Protein AF-A0A7L4CQP4-F1 (afdb_monomer_lite)

Radius of gyration: 32.89 Å; chains: 1; bounding box: 64×30×86 Å

Secondary structure (DSSP, 8-state):
-THHHHHHHHHHT-SSHHHHHHHHHHHHHHHHHS-HHHHHHHTSHHHHHHHHHHH-TTTTTTTS-HHHHHHHHHHHHHHHHH-TT-HHHHHHHHHHHHTTSS-S-----GGGSPPP-PPPPTT-TTSSSHHHHHHHHHHHH---HHHHHHHHHHHHHHHHHHHHHHHHHHHHHHHHHHHHHHHHHHHHHHHHHHTT---HHHHHHHHHHHHHHHHHHHHHHHHHHH--S-HHHHHHHHHHHHHHHHHHHHHHHHHH-

InterPro domains:
  IPR002014 VHS domain [PF00790] (1-100)
  IPR002014 VHS domain [PS50179] (1-104)
  IPR002014 VHS domain [SM00288] (1-100)
  IPR004152 GAT domain [PF03127] (181-256)
  IPR004152 GAT domain [PS50909] (129-256)
  IPR008942 ENTH/VHS [G3DSA:1.25.40.90] (1-120)
  IPR008942 ENTH/VHS [SSF48464] (2-114)
  IPR027422 ADP-ribosylation factor-binding protein GGA1-3 [PTHR45905] (1-256)
  IPR038425 GAT domain superfamily [G3DSA:1.20.58.160] (165-257)
  IPR041198 N-terminal extension of GAT domain [PF18308] (129-165)

Organism: NCBI:txid382315

pLDDT: mean 89.53, std 10.66, range [49.94, 97.69]

Foldseek 3Di:
DLVLLVVLLVQLLDLDQVSVVVSLVVLVVCPQAVPDVSVVNCLDPVSLVSLVQCLDPVHSVVSHDPVSNVSSLLVLLVCCVVCVVSVSSVVSNVVCCVVVSDVDRDPDPPVVPRDRRDPDPCDDLLNPDVVSVVLLVVLVPDPDPVSVVVNVVSVVVSVVVVVVVVVLVVLLVVLLVLLVVLLVLLVVLLVCVVVVNHDPVSVVVNVVSLVVLVVSLVVLVVSLVVPPPDVVSNVSSVVSNVSSVVSNVSVCVSVVD

Sequence (257 aa):
PSLAPRLLAHKIQSPQEVEALHALTVLETCVNNCGEKFHNEIAKFRFLNELIKVLSPKYYGTWSSERVKSRVTEVIFSWTVWFPQEVKIRDAYQMLKKQGIVKEDPKVPEDKILPPPSRRPQNSIFDTDEEKSKLLARLLKSHHAEDLQAANRLIKSMIKEEQEKSARVSRRVSTISEVSESVKRMDELLENYKRQELSKSDQETLQTLLQRCEKLRPLLFRLASETVDDDEALAEILQANDKVTQALGQYRQVVAS

Structure (mmCIF, N/CA/C/O backbone):
data_AF-A0A7L4CQP4-F1
#
_entry.id   AF-A0A7L4CQP4-F1
#
loop_
_atom_site.group_PDB
_atom_site.id
_atom_site.type_symbol
_atom_site.label_atom_id
_atom_site.label_alt_id
_atom_site.label_comp_id
_atom_site.label_asym_id
_atom_site.label_entity_id
_atom_site.label_seq_id
_atom_site.pdbx_PDB_ins_code
_atom_site.Cartn_x
_atom_site.Cartn_y
_atom_site.Cartn_z
_atom_site.occupancy
_atom_site.B_iso_or_equiv
_atom_site.auth_seq_id
_atom_site.auth_comp_id
_atom_site.auth_asym_id
_atom_site.auth_atom_id
_atom_site.pdbx_PDB_model_num
ATOM 1 N N . PRO A 1 1 ? 3.439 5.564 -21.425 1.00 58.12 1 PRO A N 1
ATOM 2 C CA . PRO A 1 1 ? 4.842 5.546 -20.933 1.00 58.12 1 PRO A CA 1
ATOM 3 C C . PRO A 1 1 ? 5.873 6.284 -21.808 1.00 58.12 1 PRO A C 1
ATOM 5 O O . PRO A 1 1 ? 6.970 6.496 -21.318 1.00 58.12 1 PRO A O 1
ATOM 8 N N . SER A 1 2 ? 5.567 6.705 -23.045 1.00 66.75 2 SER A N 1
ATOM 9 C CA . SER A 1 2 ? 6.557 7.257 -23.998 1.00 66.75 2 SER A CA 1
ATOM 10 C C . SER A 1 2 ? 7.362 8.478 -23.517 1.00 66.75 2 SER A C 1
ATOM 12 O O . SER A 1 2 ? 8.467 8.714 -24.001 1.00 66.75 2 SER A O 1
ATOM 14 N N . LEU A 1 3 ? 6.845 9.255 -22.558 1.00 85.56 3 LEU A N 1
ATOM 15 C CA . LEU A 1 3 ? 7.531 10.438 -22.033 1.00 85.56 3 LEU A CA 1
ATOM 16 C C . LEU A 1 3 ? 8.651 10.096 -21.035 1.00 85.56 3 LEU A C 1
ATOM 18 O O . LEU A 1 3 ? 9.692 10.749 -21.054 1.00 85.56 3 LEU A O 1
ATOM 22 N N . ALA A 1 4 ? 8.458 9.082 -20.186 1.00 89.50 4 ALA A N 1
ATOM 23 C CA . ALA A 1 4 ? 9.385 8.777 -19.094 1.00 89.50 4 ALA A CA 1
ATOM 24 C C . ALA A 1 4 ? 10.786 8.353 -19.589 1.00 89.50 4 ALA A C 1
ATOM 26 O O . ALA A 1 4 ? 11.755 8.971 -19.151 1.00 89.50 4 ALA A O 1
ATOM 27 N N . PRO A 1 5 ? 10.937 7.428 -20.562 1.00 91.56 5 PRO A N 1
ATOM 28 C CA . PRO A 1 5 ? 12.240 7.101 -21.143 1.00 91.56 5 PRO A CA 1
ATOM 29 C C . PRO A 1 5 ? 12.926 8.321 -21.761 1.00 91.56 5 PRO A C 1
ATOM 31 O O . PRO A 1 5 ? 14.130 8.488 -21.627 1.00 91.56 5 PRO A O 1
ATOM 34 N N . ARG A 1 6 ? 12.169 9.231 -22.389 1.00 92.69 6 ARG A N 1
ATOM 35 C CA . ARG A 1 6 ? 12.739 10.455 -22.969 1.00 92.69 6 ARG A CA 1
ATOM 36 C C . ARG A 1 6 ? 13.318 11.385 -21.899 1.00 92.69 6 ARG A C 1
ATOM 38 O O . ARG A 1 6 ? 14.404 11.923 -22.090 1.00 92.69 6 ARG A O 1
ATOM 45 N N . LEU A 1 7 ? 12.598 11.583 -20.794 1.00 94.81 7 LEU A N 1
ATOM 46 C CA . LEU A 1 7 ? 13.068 12.412 -19.681 1.00 94.81 7 LEU A CA 1
ATOM 47 C C . LEU A 1 7 ? 14.271 11.773 -18.978 1.00 94.81 7 LEU A C 1
ATOM 49 O O . LEU A 1 7 ? 15.237 12.470 -18.677 1.00 94.81 7 LEU A O 1
ATOM 53 N N . LEU A 1 8 ? 14.238 10.453 -18.778 1.00 96.38 8 LEU A N 1
ATOM 54 C CA . LEU A 1 8 ? 15.359 9.705 -18.211 1.00 96.38 8 LEU A CA 1
ATOM 55 C C . LEU A 1 8 ? 16.600 9.809 -19.094 1.00 96.38 8 LEU A C 1
ATOM 57 O O . LEU A 1 8 ? 17.659 10.158 -18.590 1.00 96.38 8 LEU A O 1
ATOM 61 N N . ALA A 1 9 ? 16.470 9.601 -20.405 1.00 95.94 9 ALA A N 1
ATOM 62 C CA . ALA A 1 9 ? 17.575 9.733 -21.351 1.00 95.94 9 ALA A CA 1
ATOM 63 C C . ALA A 1 9 ? 18.258 11.108 -21.262 1.00 95.94 9 ALA A C 1
ATOM 65 O O . ALA A 1 9 ? 19.478 11.181 -21.150 1.00 95.94 9 ALA A O 1
ATOM 66 N N . HIS A 1 10 ? 17.471 12.188 -21.220 1.00 96.25 10 HIS A N 1
ATOM 67 C CA . HIS A 1 10 ? 18.002 13.542 -21.056 1.00 96.25 10 HIS A CA 1
ATOM 68 C C . HIS A 1 10 ? 18.777 13.712 -19.739 1.00 96.25 10 HIS A C 1
ATOM 70 O O . HIS A 1 10 ? 19.805 14.379 -19.704 1.00 96.25 10 HIS A O 1
ATOM 76 N N . LYS A 1 11 ? 18.296 13.120 -18.639 1.00 97.44 11 LYS A N 1
ATOM 77 C CA . LYS A 1 11 ? 18.966 13.202 -17.332 1.00 97.44 11 LYS A CA 1
ATOM 78 C C . LYS A 1 11 ? 20.218 12.328 -17.243 1.00 97.44 11 LYS A C 1
ATOM 80 O O . LYS A 1 11 ? 21.195 12.748 -16.638 1.00 97.44 11 LYS A O 1
ATOM 85 N N . ILE A 1 12 ? 20.232 11.173 -17.906 1.00 97.62 12 ILE A N 1
ATOM 86 C CA . ILE A 1 12 ? 21.419 10.309 -18.025 1.00 97.62 12 ILE A CA 1
ATOM 87 C C . ILE A 1 12 ? 22.534 11.011 -18.818 1.00 97.62 12 ILE A C 1
ATOM 89 O O . ILE A 1 12 ? 23.711 10.796 -18.551 1.00 97.62 12 ILE A O 1
ATOM 93 N N . GLN A 1 13 ? 22.175 11.886 -19.760 1.00 96.75 13 GLN A N 1
ATOM 94 C CA . GLN A 1 13 ? 23.113 12.708 -20.533 1.00 96.75 13 GLN A CA 1
ATOM 95 C C . GLN A 1 13 ? 23.629 13.942 -19.780 1.00 96.75 13 GLN A C 1
ATOM 97 O O . GLN A 1 13 ? 24.358 14.744 -20.363 1.00 96.75 13 GLN A O 1
ATOM 102 N N . SER A 1 14 ? 23.248 14.128 -18.512 1.00 95.94 14 SER A N 1
ATOM 103 C CA . SER A 1 14 ? 23.678 15.291 -17.741 1.00 95.94 14 SER A CA 1
ATOM 104 C C . SER A 1 14 ? 25.207 15.354 -17.629 1.00 95.94 14 SER A C 1
ATOM 106 O O . SER A 1 14 ? 25.842 14.333 -17.349 1.00 95.94 14 SER A O 1
ATOM 108 N N . PRO A 1 15 ? 25.818 16.545 -17.780 1.00 92.75 15 PRO A N 1
ATOM 109 C CA . PRO A 1 15 ? 27.233 16.732 -17.476 1.00 92.75 15 PRO A CA 1
ATOM 110 C C . PRO A 1 15 ? 27.525 16.599 -15.971 1.00 92.75 15 PRO A C 1
ATOM 112 O O . PRO A 1 15 ? 28.680 16.445 -15.581 1.00 92.75 15 PRO A O 1
ATOM 115 N N . GLN A 1 16 ? 26.502 16.662 -15.111 1.00 96.19 16 GLN A N 1
ATOM 116 C CA . GLN A 1 16 ? 26.654 16.442 -13.677 1.00 96.19 16 GLN A CA 1
ATOM 117 C C . GLN A 1 16 ? 26.634 14.939 -13.381 1.00 96.19 16 GLN A C 1
ATOM 119 O O . GLN A 1 16 ? 25.589 14.296 -13.478 1.00 96.19 16 GLN A O 1
ATOM 124 N N . GLU A 1 17 ? 27.780 14.388 -12.968 1.00 96.38 17 GLU A N 1
ATOM 125 C CA . GLU A 1 17 ? 27.939 12.952 -12.687 1.00 96.38 17 GLU A CA 1
ATOM 126 C C . GLU A 1 17 ? 26.842 12.409 -11.755 1.00 96.38 17 GLU A C 1
ATOM 128 O O . GLU A 1 17 ? 26.229 11.384 -12.050 1.00 96.38 17 GLU A O 1
ATOM 133 N N . VAL A 1 18 ? 26.560 13.107 -10.650 1.00 96.50 18 VAL A N 1
ATOM 134 C CA . VAL A 1 18 ? 25.574 12.663 -9.650 1.00 96.50 18 VAL A CA 1
ATOM 135 C C . VAL A 1 18 ? 24.165 12.583 -10.244 1.00 96.50 18 VAL A C 1
ATOM 137 O O . VAL A 1 18 ? 23.441 11.622 -9.988 1.00 96.50 18 VAL A O 1
ATOM 140 N N . GLU A 1 19 ? 23.780 13.554 -11.074 1.00 97.38 19 GLU A N 1
ATOM 141 C CA . GLU A 1 19 ? 22.469 13.564 -11.727 1.00 97.38 19 GLU A CA 1
ATOM 142 C C . GLU A 1 19 ? 22.334 12.402 -12.718 1.00 97.38 19 GLU A C 1
ATOM 144 O O . GLU A 1 19 ? 21.324 11.694 -12.699 1.00 97.38 19 GLU A O 1
ATOM 149 N N . ALA A 1 20 ? 23.366 12.159 -13.530 1.00 97.38 20 ALA A N 1
ATOM 150 C CA . ALA A 1 20 ? 23.388 11.051 -14.477 1.00 97.38 20 ALA A CA 1
ATOM 151 C C . ALA A 1 20 ? 23.311 9.688 -13.769 1.00 97.38 20 ALA A C 1
ATOM 153 O O . ALA A 1 20 ? 22.537 8.818 -14.175 1.00 97.38 20 ALA A O 1
ATOM 154 N N . LEU A 1 21 ? 24.057 9.510 -12.672 1.00 95.94 21 LEU A N 1
ATOM 155 C CA . LEU A 1 21 ? 24.027 8.282 -11.874 1.00 95.94 21 LEU A CA 1
ATOM 156 C C . LEU A 1 21 ? 22.662 8.058 -11.214 1.00 95.94 21 LEU A C 1
ATOM 158 O O . LEU A 1 21 ? 22.137 6.949 -11.276 1.00 95.94 21 LEU A O 1
ATOM 162 N N . HIS A 1 22 ? 22.046 9.094 -10.639 1.00 95.88 22 HIS A N 1
ATOM 163 C CA . HIS A 1 22 ? 20.695 8.979 -10.087 1.00 95.88 22 HIS A CA 1
ATOM 164 C C . HIS A 1 22 ? 19.661 8.649 -11.166 1.00 95.88 22 HIS A C 1
ATOM 166 O O . HIS A 1 22 ? 18.789 7.809 -10.944 1.00 95.88 22 HIS A O 1
ATOM 172 N N . ALA A 1 23 ? 19.770 9.251 -12.351 1.00 97.38 23 ALA A N 1
ATOM 173 C CA . ALA A 1 23 ? 18.887 8.938 -13.468 1.00 97.38 23 ALA A CA 1
ATOM 174 C C . ALA A 1 23 ? 19.022 7.473 -13.920 1.00 97.38 23 ALA A C 1
ATOM 176 O O . ALA A 1 23 ? 18.013 6.843 -14.238 1.00 97.38 23 ALA A O 1
ATOM 177 N N . LEU A 1 24 ? 20.235 6.908 -13.887 1.00 95.44 24 LEU A N 1
ATOM 178 C CA . LEU A 1 24 ? 20.471 5.482 -14.140 1.00 95.44 24 LEU A CA 1
ATOM 179 C C . LEU A 1 24 ? 19.840 4.593 -13.058 1.00 95.44 24 LEU A C 1
ATOM 181 O O . LEU A 1 24 ? 19.183 3.614 -13.403 1.00 95.44 24 LEU A O 1
ATOM 185 N N . THR A 1 25 ? 19.936 4.962 -11.778 1.00 92.81 25 THR A N 1
ATOM 186 C CA . THR A 1 25 ? 19.249 4.244 -10.687 1.00 92.81 25 THR A CA 1
ATOM 187 C C . THR A 1 25 ? 17.728 4.252 -10.869 1.00 92.81 25 THR A C 1
ATOM 189 O O . THR A 1 25 ? 17.060 3.231 -10.681 1.00 92.81 25 THR A O 1
ATOM 192 N N . VAL A 1 26 ? 17.152 5.393 -11.265 1.00 93.94 26 VAL A N 1
ATOM 193 C CA . VAL A 1 26 ? 15.712 5.490 -11.548 1.00 93.94 26 VAL A CA 1
ATOM 194 C C . VAL A 1 26 ? 15.347 4.643 -12.765 1.00 93.94 26 VAL A C 1
ATOM 196 O O . VAL A 1 26 ? 14.344 3.936 -12.721 1.00 93.94 26 VAL A O 1
ATOM 199 N N . LEU A 1 27 ? 16.162 4.661 -13.826 1.00 94.94 27 LEU A N 1
ATOM 200 C CA . LEU A 1 27 ? 15.965 3.812 -15.000 1.00 94.94 27 LEU A CA 1
ATOM 201 C C . LEU A 1 27 ? 15.911 2.331 -14.610 1.00 94.94 27 LEU A C 1
ATOM 203 O O . LEU A 1 27 ? 14.958 1.655 -14.986 1.00 94.94 27 LEU A O 1
ATOM 207 N N . GLU A 1 28 ? 16.876 1.840 -13.831 1.00 90.06 28 GLU A N 1
ATOM 208 C CA . GLU A 1 28 ? 16.874 0.459 -13.333 1.00 90.06 28 GLU A CA 1
ATOM 209 C C . GLU A 1 28 ? 15.626 0.166 -12.502 1.00 90.06 28 GLU A C 1
ATOM 211 O O . GLU A 1 28 ? 14.929 -0.815 -12.744 1.00 90.06 28 GLU A O 1
ATOM 216 N N . THR A 1 29 ? 15.267 1.068 -11.588 1.00 88.44 29 THR A N 1
ATOM 217 C CA . THR A 1 29 ? 14.048 0.927 -10.784 1.00 88.44 29 THR A CA 1
ATOM 218 C C . THR A 1 29 ? 12.799 0.829 -11.669 1.00 88.44 29 THR A C 1
ATOM 220 O O . THR A 1 29 ? 11.919 0.009 -11.404 1.00 88.44 29 THR A O 1
ATOM 223 N N . CYS A 1 30 ? 12.715 1.611 -12.748 1.00 89.94 30 CYS A N 1
ATOM 224 C CA . CYS A 1 30 ? 11.620 1.536 -13.712 1.00 89.94 30 CYS A CA 1
ATOM 225 C C . CYS A 1 30 ? 11.632 0.229 -14.515 1.00 89.94 30 CYS A C 1
ATOM 227 O O . CYS A 1 30 ? 10.568 -0.353 -14.722 1.00 89.94 30 CYS A O 1
ATOM 229 N N . VAL A 1 31 ? 12.800 -0.272 -14.930 1.00 88.44 31 VAL A N 1
ATOM 230 C CA . VAL A 1 31 ? 12.904 -1.593 -15.578 1.00 88.44 31 VAL A CA 1
ATOM 231 C C . VAL A 1 31 ? 12.353 -2.686 -14.662 1.00 88.44 31 VAL A C 1
ATOM 233 O O . VAL A 1 31 ? 11.640 -3.569 -15.132 1.00 88.44 31 VAL A O 1
ATOM 236 N N . ASN A 1 32 ? 12.577 -2.580 -13.356 1.00 83.31 32 ASN A N 1
ATOM 237 C CA . ASN A 1 32 ? 12.174 -3.614 -12.399 1.00 83.31 32 ASN A CA 1
ATOM 238 C C . ASN A 1 32 ? 10.679 -3.575 -12.086 1.00 83.31 32 ASN A C 1
ATOM 240 O O . ASN A 1 32 ? 10.065 -4.612 -11.854 1.00 83.31 32 ASN A O 1
ATOM 244 N N . ASN A 1 33 ? 10.087 -2.379 -12.073 1.00 81.12 33 ASN A N 1
ATOM 245 C CA . ASN A 1 33 ? 8.755 -2.168 -11.506 1.00 81.12 33 ASN A CA 1
ATOM 246 C C . ASN A 1 33 ? 7.682 -1.772 -12.533 1.00 81.12 33 ASN A C 1
ATOM 248 O O . ASN A 1 33 ? 6.496 -1.829 -12.217 1.00 81.12 33 ASN A O 1
ATOM 252 N N . CYS A 1 34 ? 8.047 -1.361 -13.754 1.00 83.25 34 CYS A N 1
ATOM 253 C CA . CYS A 1 34 ? 7.082 -0.855 -14.743 1.00 83.25 34 CYS A CA 1
ATOM 254 C C . CYS A 1 34 ? 6.661 -1.883 -15.811 1.00 83.25 34 CYS A C 1
ATOM 256 O O . CYS A 1 34 ? 5.756 -1.598 -16.602 1.00 83.25 34 CYS A O 1
ATOM 258 N N . GLY A 1 35 ? 7.284 -3.065 -15.823 1.00 84.00 35 GLY A N 1
ATOM 259 C CA . GLY A 1 35 ? 6.914 -4.197 -16.677 1.00 84.00 35 GLY A CA 1
ATOM 260 C C . GLY A 1 35 ? 7.076 -3.963 -18.186 1.00 84.00 35 GLY A C 1
ATOM 261 O O . GLY A 1 35 ? 7.708 -3.006 -18.638 1.00 84.00 35 GLY A O 1
ATOM 262 N N . GLU A 1 36 ? 6.450 -4.841 -18.973 1.00 84.75 36 GLU A N 1
ATOM 263 C CA . GLU A 1 36 ? 6.663 -4.980 -20.423 1.00 84.75 36 GLU A CA 1
ATOM 264 C C . GLU A 1 36 ? 6.429 -3.681 -21.213 1.00 84.75 36 GLU A C 1
ATOM 266 O O . GLU A 1 36 ? 7.179 -3.346 -22.126 1.00 84.75 36 GLU A O 1
ATOM 271 N N . LYS A 1 37 ? 5.432 -2.873 -20.822 1.00 85.88 37 LYS A N 1
ATOM 272 C CA . LYS A 1 37 ? 5.159 -1.580 -21.477 1.00 85.88 37 LYS A CA 1
ATOM 273 C C . LYS A 1 37 ? 6.350 -0.620 -21.397 1.00 85.88 37 LYS A C 1
ATOM 275 O O . LYS A 1 37 ? 6.503 0.212 -22.286 1.00 85.88 37 LYS A O 1
ATOM 280 N N . PHE A 1 38 ? 7.148 -0.684 -20.332 1.00 91.25 38 PHE A N 1
ATOM 281 C CA . PHE A 1 38 ? 8.365 0.115 -20.198 1.00 91.25 38 PHE A CA 1
ATOM 282 C C . PHE A 1 38 ? 9.544 -0.546 -20.918 1.00 91.25 38 PHE A C 1
ATOM 284 O O . PHE A 1 38 ? 10.275 0.147 -21.626 1.00 91.25 38 PHE A O 1
ATOM 291 N N . HIS A 1 39 ? 9.671 -1.875 -20.820 1.00 91.06 39 HIS A N 1
ATOM 292 C CA . HIS A 1 39 ? 10.677 -2.665 -21.547 1.00 91.06 39 HIS A CA 1
ATOM 293 C C . HIS A 1 39 ? 10.617 -2.402 -23.059 1.00 91.06 39 HIS A C 1
ATOM 295 O O . HIS A 1 39 ? 11.624 -2.052 -23.672 1.00 91.06 39 HIS A O 1
ATOM 301 N N . ASN A 1 40 ? 9.411 -2.410 -23.632 1.00 90.81 40 ASN A N 1
ATOM 302 C CA . ASN A 1 40 ? 9.172 -2.129 -25.049 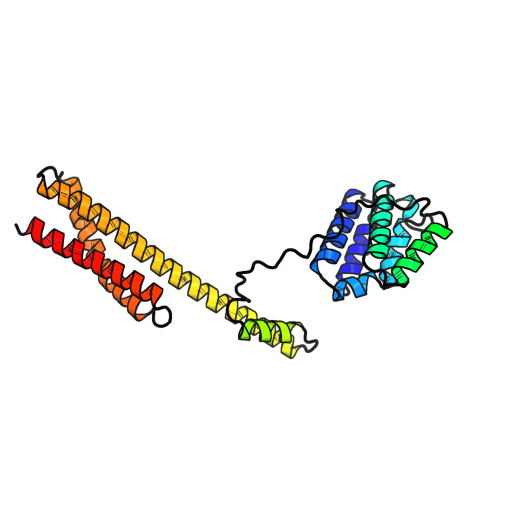1.00 90.81 40 ASN A CA 1
ATOM 303 C C . ASN A 1 40 ? 9.599 -0.718 -25.476 1.00 90.81 40 ASN A C 1
ATOM 305 O O . ASN A 1 40 ? 9.913 -0.498 -26.645 1.00 90.81 40 ASN A O 1
ATOM 309 N N . GLU A 1 41 ? 9.597 0.266 -24.572 1.00 94.00 41 GLU A N 1
ATOM 310 C CA . GLU A 1 41 ? 10.068 1.616 -24.896 1.00 94.00 41 GLU A CA 1
ATOM 311 C C . GLU A 1 41 ? 11.596 1.722 -24.850 1.00 94.00 41 GLU A C 1
ATOM 313 O O . GLU A 1 41 ? 12.179 2.349 -25.738 1.00 94.00 41 GLU A O 1
ATOM 318 N N . ILE A 1 42 ? 12.250 1.099 -23.863 1.00 94.44 42 ILE A N 1
ATOM 319 C CA . ILE A 1 42 ? 13.716 1.142 -23.734 1.00 94.44 42 ILE A CA 1
ATOM 320 C C . ILE A 1 42 ? 14.430 0.280 -24.787 1.00 94.44 42 ILE A C 1
ATOM 322 O O . ILE A 1 42 ? 15.542 0.614 -25.188 1.00 94.44 42 ILE A O 1
ATOM 326 N N . ALA A 1 43 ? 13.774 -0.764 -25.306 1.00 94.25 43 ALA A N 1
ATOM 327 C CA . ALA A 1 43 ? 14.302 -1.619 -26.372 1.00 94.25 43 ALA A CA 1
ATOM 328 C C . ALA A 1 43 ? 14.289 -0.953 -27.767 1.00 94.25 43 ALA A C 1
ATOM 330 O O . ALA A 1 43 ? 14.864 -1.466 -28.733 1.00 94.25 43 ALA A O 1
ATOM 331 N N . LYS A 1 44 ? 13.642 0.212 -27.924 1.00 95.19 44 LYS A N 1
ATOM 332 C CA . LYS A 1 44 ? 13.640 0.955 -29.194 1.00 95.19 44 LYS A CA 1
ATOM 333 C C . LYS A 1 44 ? 14.998 1.612 -29.429 1.00 95.19 44 LYS A C 1
ATOM 335 O O . LYS A 1 44 ? 15.531 2.280 -28.547 1.00 95.19 44 LYS A O 1
ATOM 340 N N . PHE A 1 45 ? 15.475 1.584 -30.679 1.00 95.06 45 PHE A N 1
ATOM 341 C CA . PHE A 1 45 ? 16.696 2.297 -31.091 1.00 95.06 45 PHE A CA 1
ATOM 342 C C . PHE A 1 45 ? 16.695 3.771 -30.698 1.00 95.06 45 PHE A C 1
ATOM 344 O O . PHE A 1 45 ? 17.739 4.308 -30.353 1.00 95.06 45 PHE A O 1
ATOM 351 N N . ARG A 1 46 ? 15.524 4.421 -30.697 1.00 95.12 46 ARG A N 1
ATOM 352 C CA . ARG A 1 46 ? 15.400 5.808 -30.244 1.00 95.12 46 ARG A CA 1
ATOM 353 C C . ARG A 1 46 ? 15.953 6.004 -28.833 1.00 95.12 46 ARG A C 1
ATOM 355 O O . ARG A 1 46 ? 16.641 6.986 -28.623 1.00 95.12 46 ARG A O 1
ATOM 362 N N . PHE A 1 47 ? 15.649 5.110 -27.894 1.00 96.62 47 PHE A N 1
ATOM 363 C CA . PHE A 1 47 ? 16.146 5.207 -26.523 1.00 96.62 47 PHE A CA 1
ATOM 364 C C . PHE A 1 47 ? 17.585 4.686 -26.411 1.00 96.62 47 PHE A C 1
ATOM 366 O O . PHE A 1 47 ? 18.432 5.364 -25.836 1.00 96.62 47 PHE A O 1
ATOM 373 N N . LEU A 1 48 ? 17.894 3.541 -27.033 1.00 97.38 48 LEU A N 1
ATOM 374 C CA . LEU A 1 48 ? 19.249 2.968 -27.026 1.00 97.38 48 LEU A CA 1
ATOM 375 C C . LEU A 1 48 ? 20.301 3.944 -27.574 1.00 97.38 48 LEU A C 1
ATOM 377 O O . LEU A 1 48 ? 21.385 4.067 -27.008 1.00 97.38 48 LEU A O 1
ATOM 381 N N . ASN A 1 49 ? 19.968 4.698 -28.625 1.00 96.44 49 ASN A N 1
ATOM 382 C CA . ASN A 1 49 ? 20.848 5.719 -29.192 1.00 96.44 49 ASN A CA 1
ATOM 383 C C . ASN A 1 49 ? 21.168 6.838 -28.198 1.00 96.44 49 ASN A C 1
ATOM 385 O O . ASN A 1 49 ? 22.272 7.375 -28.234 1.00 96.44 49 ASN A O 1
ATOM 389 N N . GLU A 1 50 ? 20.247 7.182 -27.296 1.00 97.44 50 GLU A N 1
ATOM 390 C CA . GLU A 1 50 ? 20.519 8.189 -26.272 1.00 97.44 50 GLU A CA 1
ATOM 391 C C . GLU A 1 50 ? 21.552 7.706 -25.249 1.00 97.44 50 GLU A C 1
ATOM 393 O O . GLU A 1 50 ? 22.379 8.509 -24.820 1.00 97.44 50 GLU A O 1
ATOM 398 N N . LEU A 1 51 ? 21.570 6.407 -24.926 1.00 97.56 51 LEU A N 1
ATOM 399 C CA . LEU A 1 51 ? 22.617 5.804 -24.095 1.00 97.56 51 LEU A CA 1
ATOM 400 C C . LEU A 1 51 ? 23.948 5.687 -24.853 1.00 97.56 51 LEU A C 1
ATOM 402 O O . LEU A 1 51 ? 25.002 6.005 -24.310 1.00 97.56 51 LEU A O 1
ATOM 406 N N . ILE A 1 52 ? 23.912 5.304 -26.134 1.00 96.75 52 ILE A N 1
ATOM 407 C CA . ILE A 1 52 ? 25.111 5.223 -26.988 1.00 96.75 52 ILE A CA 1
ATOM 408 C C . ILE A 1 52 ? 25.818 6.582 -27.084 1.00 96.75 52 ILE A C 1
ATOM 410 O O . ILE A 1 52 ? 27.047 6.634 -27.049 1.00 96.75 52 ILE A O 1
ATOM 414 N N . LYS A 1 53 ? 25.075 7.695 -27.162 1.00 97.06 53 LYS A N 1
ATOM 415 C CA . LYS A 1 53 ? 25.661 9.049 -27.174 1.00 97.06 53 LYS A CA 1
ATOM 416 C C . LYS A 1 53 ? 26.479 9.358 -25.914 1.00 97.06 53 LYS A C 1
ATOM 418 O O . LYS A 1 53 ? 27.454 10.097 -26.019 1.00 97.06 53 LYS A O 1
ATOM 423 N N . VAL A 1 54 ? 26.115 8.794 -24.759 1.00 97.19 54 VAL A N 1
ATOM 424 C CA . VAL A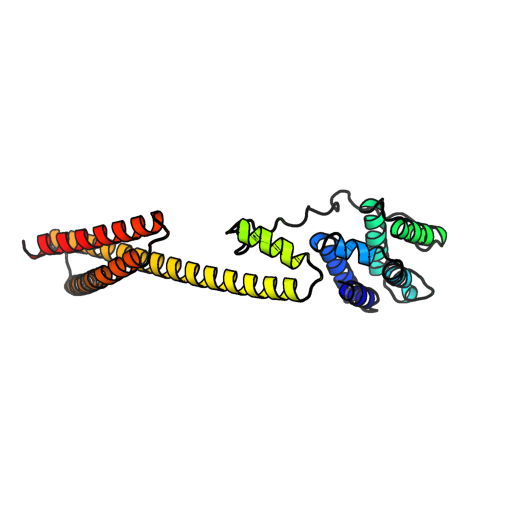 1 54 ? 26.856 8.945 -23.488 1.00 97.19 54 VAL A CA 1
ATOM 425 C C . VAL A 1 54 ? 28.186 8.195 -23.521 1.00 97.19 54 VAL A C 1
ATOM 427 O O . VAL A 1 54 ? 29.153 8.628 -22.909 1.00 97.19 54 VAL A O 1
ATOM 430 N N . LEU A 1 55 ? 28.267 7.093 -24.267 1.00 96.38 55 LEU A N 1
ATOM 431 C CA . LEU A 1 55 ? 29.495 6.305 -24.409 1.00 96.38 55 LEU A CA 1
ATOM 432 C C . LEU A 1 55 ? 30.388 6.794 -25.554 1.00 96.38 55 LEU A C 1
ATOM 434 O O . LEU A 1 55 ? 31.606 6.640 -25.516 1.00 96.38 55 LEU A O 1
ATOM 438 N N . SER A 1 56 ? 29.790 7.361 -26.599 1.00 94.62 56 SER A N 1
ATOM 439 C CA . SER A 1 56 ? 30.495 7.705 -27.827 1.00 94.62 56 SER A CA 1
ATOM 440 C C . SER A 1 56 ? 31.279 9.019 -27.694 1.00 94.62 56 SER A C 1
ATOM 442 O O . SER A 1 56 ? 30.671 10.065 -27.446 1.00 94.62 56 SER A O 1
ATOM 444 N N . PRO A 1 57 ? 32.599 9.024 -27.976 1.00 91.25 57 PRO A N 1
ATOM 445 C CA . PRO A 1 57 ? 33.408 10.248 -27.992 1.00 91.25 57 PRO A CA 1
ATOM 446 C C . PRO A 1 57 ? 32.936 11.292 -29.014 1.00 91.25 57 PRO A C 1
ATOM 448 O O . PRO A 1 57 ? 33.224 12.474 -28.869 1.00 91.25 57 PRO A O 1
ATOM 451 N N . LYS A 1 58 ? 32.188 10.867 -30.046 1.00 91.50 58 LYS A N 1
ATOM 452 C CA . LYS A 1 58 ? 31.602 11.761 -31.062 1.00 91.50 58 LYS A CA 1
ATOM 453 C C . LYS A 1 58 ? 30.474 12.644 -30.516 1.00 91.50 58 LYS A C 1
ATOM 455 O O . LYS A 1 58 ? 30.062 13.575 -31.197 1.00 91.50 58 LYS A O 1
ATOM 460 N N . TYR A 1 59 ? 29.951 12.320 -29.335 1.00 92.62 59 TYR A N 1
ATOM 461 C CA . TYR A 1 59 ? 28.827 13.008 -28.711 1.00 92.62 59 TYR A CA 1
ATOM 462 C C . TYR A 1 59 ? 29.201 13.418 -27.280 1.00 92.62 59 TYR A C 1
ATOM 464 O O . TYR A 1 59 ? 30.047 14.289 -27.090 1.00 92.62 59 TYR A O 1
ATOM 472 N N . TYR A 1 60 ? 28.596 12.796 -26.266 1.00 92.94 60 TYR A N 1
ATOM 473 C CA . TYR A 1 60 ? 28.786 13.170 -24.866 1.00 92.94 60 TYR A CA 1
ATOM 474 C C . TYR A 1 60 ? 29.906 12.383 -24.181 1.00 92.94 60 TYR A C 1
ATOM 476 O O . TYR A 1 60 ? 30.347 12.797 -23.117 1.00 92.94 60 TYR A O 1
ATOM 484 N N . GLY A 1 61 ? 30.439 11.316 -24.789 1.00 90.19 61 GLY A N 1
ATOM 485 C CA . GLY A 1 61 ? 31.429 10.437 -24.149 1.00 90.19 61 GLY A CA 1
ATOM 486 C C . GLY A 1 61 ? 32.747 11.099 -23.738 1.00 90.19 61 GLY A C 1
ATOM 487 O O . GLY A 1 61 ? 33.429 10.585 -22.855 1.00 90.19 61 GLY A O 1
ATOM 488 N N . THR A 1 62 ? 33.092 12.246 -24.327 1.00 90.56 62 THR A N 1
ATOM 489 C CA . THR A 1 62 ? 34.247 13.064 -23.906 1.00 90.56 62 THR A CA 1
ATOM 490 C C . THR A 1 62 ? 33.972 13.835 -22.610 1.00 90.56 62 THR A C 1
ATOM 492 O O . THR A 1 62 ? 34.891 14.097 -21.842 1.00 90.56 62 THR A O 1
ATOM 495 N N . TRP A 1 63 ? 32.710 14.188 -22.360 1.00 90.81 63 TRP A N 1
ATOM 496 C CA . TRP A 1 63 ? 32.261 15.002 -21.225 1.00 90.81 63 TRP A CA 1
ATOM 497 C C . TRP A 1 63 ? 31.733 14.143 -20.074 1.00 90.81 63 TRP A C 1
ATOM 499 O O . TRP A 1 63 ? 31.806 14.535 -18.913 1.00 90.81 63 TRP A O 1
ATOM 509 N N . SER A 1 64 ? 31.189 12.968 -20.391 1.00 94.19 64 SER A N 1
ATOM 510 C CA . SER A 1 64 ? 30.698 12.010 -19.411 1.00 94.19 64 SER A CA 1
ATOM 511 C C . SER A 1 64 ? 31.858 11.366 -18.657 1.00 94.19 64 SER A C 1
ATOM 513 O O . SER A 1 64 ? 32.819 10.874 -19.254 1.00 94.19 64 SER A O 1
ATOM 515 N N . SER A 1 65 ? 31.748 11.332 -17.329 1.00 95.69 65 SER A N 1
ATOM 516 C CA . SER A 1 65 ? 32.766 10.720 -16.482 1.00 95.69 65 SER A CA 1
ATOM 517 C C . SER A 1 65 ? 32.901 9.218 -16.745 1.00 95.69 65 SER A C 1
ATOM 519 O O . SER A 1 65 ? 31.970 8.543 -17.198 1.00 95.69 65 SER A O 1
ATOM 521 N N . GLU A 1 66 ? 34.069 8.662 -16.422 1.00 94.56 66 GLU A N 1
ATOM 522 C CA . GLU A 1 66 ? 34.326 7.228 -16.586 1.00 94.56 66 GLU A CA 1
ATOM 523 C C . GLU A 1 66 ? 33.370 6.364 -15.758 1.00 94.56 66 GLU A C 1
ATOM 525 O O . GLU A 1 66 ? 32.946 5.294 -16.198 1.00 94.56 66 GLU A O 1
ATOM 530 N N . ARG A 1 67 ? 32.952 6.871 -14.592 1.00 95.00 67 ARG A N 1
ATOM 531 C CA . ARG A 1 67 ? 31.983 6.208 -13.719 1.00 95.00 67 ARG A CA 1
ATOM 532 C C . ARG A 1 67 ? 30.603 6.113 -14.370 1.00 95.00 67 ARG A C 1
ATOM 534 O O . ARG A 1 67 ? 29.982 5.053 -14.320 1.00 95.00 67 ARG A O 1
ATOM 541 N N . VAL A 1 68 ? 30.137 7.186 -15.015 1.00 96.56 68 VAL A N 1
ATOM 542 C CA . VAL A 1 68 ? 28.861 7.185 -15.751 1.00 96.56 68 VAL A CA 1
ATOM 543 C C . VAL A 1 68 ? 28.938 6.249 -16.955 1.00 96.56 68 VAL A C 1
ATOM 545 O O . VAL A 1 68 ? 28.043 5.427 -17.137 1.00 96.56 68 VAL A O 1
ATOM 548 N N . LYS A 1 69 ? 30.019 6.306 -17.743 1.00 96.06 69 LYS A N 1
ATOM 549 C CA . LYS A 1 69 ? 30.202 5.426 -18.913 1.00 96.06 69 LYS A CA 1
ATOM 550 C C . LYS A 1 69 ? 30.256 3.948 -18.527 1.00 96.06 69 LYS A C 1
ATOM 552 O O . LYS A 1 69 ? 29.581 3.127 -19.151 1.00 96.06 69 LYS A O 1
ATOM 557 N N . SER A 1 70 ? 30.985 3.618 -17.462 1.00 94.75 70 SER A N 1
ATOM 558 C CA . SER A 1 70 ? 31.006 2.266 -16.894 1.00 94.75 70 SER A CA 1
ATOM 559 C C . SER A 1 70 ? 29.598 1.815 -16.504 1.00 94.75 70 SER A C 1
ATOM 561 O O . SER A 1 70 ? 29.156 0.745 -16.917 1.00 94.75 70 SER A O 1
ATOM 563 N N . ARG A 1 71 ? 28.831 2.669 -15.811 1.00 94.50 71 ARG A N 1
ATOM 564 C CA . ARG A 1 71 ? 27.471 2.327 -15.376 1.00 94.50 71 ARG A CA 1
ATOM 565 C C . ARG A 1 71 ? 26.490 2.148 -16.536 1.00 94.50 71 ARG A C 1
ATOM 567 O O . ARG A 1 71 ? 25.702 1.209 -16.518 1.00 94.50 71 ARG A O 1
ATOM 574 N N . VAL A 1 72 ? 26.542 3.003 -17.558 1.00 96.06 72 VAL A N 1
ATOM 575 C CA . VAL A 1 72 ? 25.731 2.839 -18.780 1.00 96.06 72 VAL A CA 1
ATOM 576 C C . VAL A 1 72 ? 26.082 1.528 -19.486 1.00 96.06 72 VAL A C 1
ATOM 578 O O . VAL A 1 72 ? 25.187 0.814 -19.933 1.00 96.06 72 VAL A O 1
ATOM 581 N N . THR A 1 73 ? 27.370 1.184 -19.549 1.00 95.50 73 THR A N 1
ATOM 582 C CA . THR A 1 73 ? 27.838 -0.073 -20.149 1.00 95.50 73 THR A CA 1
ATOM 583 C C . THR A 1 73 ? 27.308 -1.289 -19.387 1.00 95.50 73 THR A C 1
ATOM 585 O O . THR A 1 73 ? 26.801 -2.214 -20.018 1.00 95.50 73 THR A O 1
ATOM 588 N N . GLU A 1 74 ? 27.350 -1.269 -18.051 1.00 92.88 74 GLU A N 1
ATOM 589 C CA . GLU A 1 74 ? 26.747 -2.305 -17.198 1.00 92.88 74 GLU A CA 1
ATOM 590 C C . GLU A 1 74 ? 25.243 -2.462 -17.438 1.00 92.88 74 GLU A C 1
ATOM 592 O O . GLU A 1 74 ? 24.765 -3.587 -17.543 1.00 92.88 74 GLU A O 1
ATOM 597 N N . VAL A 1 75 ? 24.505 -1.351 -17.543 1.00 92.44 75 VAL A N 1
ATOM 598 C CA . VAL A 1 75 ? 23.050 -1.361 -17.771 1.00 92.44 75 VAL A CA 1
ATOM 599 C C . VAL A 1 75 ? 22.702 -1.943 -19.142 1.00 92.44 75 VAL A C 1
ATOM 601 O O . VAL A 1 75 ? 21.818 -2.788 -19.244 1.00 92.44 75 VAL A O 1
ATOM 604 N N . ILE A 1 76 ? 23.393 -1.535 -20.212 1.00 94.00 76 ILE A N 1
ATOM 605 C CA . ILE A 1 76 ? 23.128 -2.091 -21.550 1.00 94.00 76 ILE A CA 1
ATOM 606 C C . ILE A 1 76 ? 23.507 -3.576 -21.586 1.00 94.00 76 ILE A C 1
ATOM 608 O O . ILE A 1 76 ? 22.756 -4.380 -22.136 1.00 94.00 76 ILE A O 1
ATOM 612 N N . PHE A 1 77 ? 24.644 -3.951 -20.990 1.00 92.62 77 PHE A N 1
ATOM 613 C CA . PHE A 1 77 ? 25.069 -5.346 -20.925 1.00 92.62 77 PHE A CA 1
ATOM 614 C C . PHE A 1 77 ? 24.069 -6.208 -20.147 1.00 92.62 77 PHE A C 1
ATOM 616 O O . PHE A 1 77 ? 23.658 -7.250 -20.657 1.00 92.62 77 PHE A O 1
ATOM 623 N N . SER A 1 78 ? 23.609 -5.769 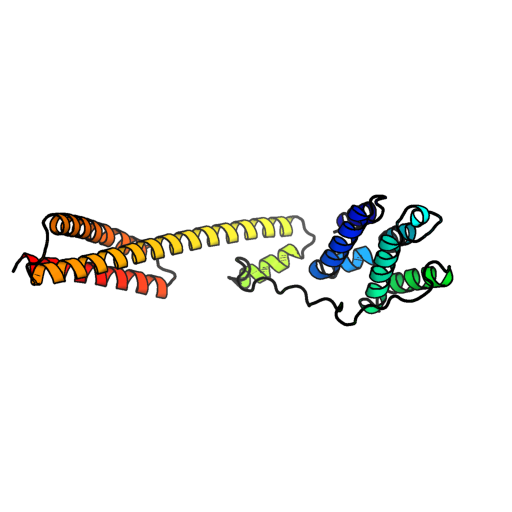-18.969 1.00 90.50 78 SER A N 1
ATOM 624 C CA . SER A 1 78 ? 22.628 -6.529 -18.184 1.00 90.50 78 SER A CA 1
ATOM 625 C C . SER A 1 78 ? 21.338 -6.763 -18.969 1.00 90.50 78 SER A C 1
ATOM 627 O O . SER A 1 78 ? 20.792 -7.863 -18.940 1.00 90.50 78 SER A O 1
ATOM 629 N N . TRP A 1 79 ? 20.901 -5.791 -19.773 1.00 92.12 79 TRP A N 1
ATOM 630 C CA . TRP A 1 79 ? 19.740 -5.954 -20.645 1.00 92.12 79 TRP A CA 1
ATOM 631 C C . TRP A 1 79 ? 19.946 -6.983 -21.760 1.00 92.12 79 TRP A C 1
ATOM 633 O O . TRP A 1 79 ? 18.979 -7.635 -22.140 1.00 92.12 79 TRP A O 1
ATOM 643 N N . THR A 1 80 ? 21.171 -7.190 -22.260 1.00 91.00 80 THR A N 1
ATOM 644 C CA . THR A 1 80 ? 21.435 -8.283 -23.220 1.00 91.00 80 THR A CA 1
ATOM 645 C C . THR A 1 80 ? 21.253 -9.669 -22.600 1.00 91.00 80 THR A C 1
ATOM 647 O O . THR A 1 80 ? 20.898 -10.609 -23.308 1.00 91.00 80 THR A O 1
ATOM 650 N N . VAL A 1 81 ? 21.463 -9.782 -21.284 1.00 87.88 81 VAL A N 1
ATOM 651 C CA . VAL A 1 81 ? 21.268 -11.018 -20.516 1.00 87.88 81 VAL A CA 1
ATOM 652 C C . VAL A 1 81 ? 19.802 -11.184 -20.112 1.00 87.88 81 VAL A C 1
ATOM 654 O O . VAL A 1 81 ? 19.265 -12.282 -20.204 1.00 87.88 81 VAL A O 1
ATOM 657 N N . TRP A 1 82 ? 19.138 -10.106 -19.684 1.00 82.62 82 TRP A N 1
ATOM 658 C CA . TRP A 1 82 ? 17.756 -10.151 -19.186 1.00 82.62 82 TRP A CA 1
ATOM 659 C C . TRP A 1 82 ? 16.703 -10.197 -20.290 1.00 82.62 82 TRP A C 1
ATOM 661 O O . TRP A 1 82 ? 15.629 -10.762 -20.093 1.00 82.62 82 TRP A O 1
ATOM 671 N N . PHE A 1 83 ? 17.005 -9.613 -21.448 1.00 87.31 83 PHE A N 1
ATOM 672 C CA . PHE A 1 83 ? 16.114 -9.570 -22.601 1.00 87.31 83 PHE A CA 1
ATOM 673 C C . PHE A 1 83 ? 16.794 -10.216 -23.820 1.00 87.31 83 PHE A C 1
ATOM 675 O O . PHE A 1 83 ? 17.024 -9.541 -24.827 1.00 87.31 83 PHE A O 1
ATOM 682 N N . PRO A 1 84 ? 17.137 -11.520 -23.771 1.00 86.25 84 PRO A N 1
ATOM 683 C CA . PRO A 1 84 ? 17.851 -12.193 -24.861 1.00 86.25 84 PRO A CA 1
ATOM 684 C C . PRO A 1 84 ? 17.073 -12.187 -26.190 1.00 86.25 84 PRO A C 1
ATOM 686 O O . PRO A 1 84 ? 17.669 -12.282 -27.267 1.00 86.25 84 PRO A O 1
ATOM 689 N N . GLN A 1 85 ? 15.746 -12.044 -26.122 1.00 88.25 85 GLN A N 1
ATOM 690 C CA . GLN A 1 85 ? 14.846 -11.882 -27.262 1.00 88.25 85 GLN A CA 1
ATOM 691 C C . GLN A 1 85 ? 14.943 -10.501 -27.934 1.00 88.25 85 GLN A C 1
ATOM 693 O O . GLN A 1 85 ? 14.619 -10.370 -29.114 1.00 88.25 85 GLN A O 1
ATOM 698 N N . GLU A 1 86 ? 15.407 -9.468 -27.223 1.00 92.31 86 GLU A N 1
ATOM 699 C CA . GLU A 1 86 ? 15.476 -8.096 -27.731 1.00 92.31 86 GLU A CA 1
ATOM 700 C C . GLU A 1 86 ? 16.733 -7.882 -28.582 1.00 92.31 86 GLU A C 1
ATOM 702 O O . GLU A 1 86 ? 17.749 -7.328 -28.153 1.00 92.31 86 GLU A O 1
ATOM 707 N N . VAL A 1 87 ? 16.644 -8.299 -29.848 1.00 93.81 87 VAL A N 1
ATOM 708 C CA . VAL A 1 87 ? 17.743 -8.248 -30.831 1.00 93.81 87 VAL A CA 1
ATOM 709 C C . VAL A 1 87 ? 18.386 -6.860 -30.926 1.00 93.81 87 VAL A C 1
ATOM 711 O O . VAL A 1 87 ? 19.603 -6.753 -31.029 1.00 93.81 87 VAL A O 1
ATOM 714 N N . LYS A 1 88 ? 17.598 -5.784 -30.812 1.00 96.25 88 LYS A N 1
ATOM 715 C CA . LYS A 1 88 ? 18.094 -4.399 -30.909 1.00 96.25 88 LYS A CA 1
ATOM 716 C C . LYS A 1 88 ? 19.062 -4.033 -29.785 1.00 96.25 88 LYS A C 1
ATOM 718 O O . LYS A 1 88 ? 20.029 -3.317 -30.032 1.00 96.25 88 LYS A O 1
ATOM 723 N N . ILE A 1 89 ? 18.812 -4.519 -28.567 1.00 96.06 89 ILE A N 1
ATOM 724 C CA . ILE A 1 89 ? 19.684 -4.284 -27.408 1.00 96.06 89 ILE A CA 1
ATOM 725 C C . ILE A 1 89 ? 21.010 -5.016 -27.624 1.00 96.06 89 ILE A C 1
ATOM 727 O O . ILE A 1 89 ? 22.080 -4.422 -27.483 1.00 96.06 89 ILE A O 1
ATOM 731 N N . ARG A 1 90 ? 20.939 -6.283 -28.051 1.00 94.38 90 ARG A N 1
ATOM 732 C CA . ARG A 1 90 ? 22.118 -7.088 -28.388 1.00 94.38 90 ARG A CA 1
ATOM 733 C C . ARG A 1 90 ? 22.949 -6.441 -29.494 1.00 94.38 90 ARG A C 1
ATOM 735 O O . ARG A 1 90 ? 24.158 -6.298 -29.335 1.00 94.38 90 ARG A O 1
ATOM 742 N N . ASP A 1 91 ? 22.318 -6.014 -30.582 1.00 96.19 91 ASP A N 1
ATOM 743 C CA . ASP A 1 91 ? 23.007 -5.407 -31.723 1.00 96.19 91 ASP A CA 1
ATOM 744 C C . ASP A 1 91 ? 23.674 -4.079 -31.343 1.00 96.19 91 ASP A C 1
ATOM 746 O O . ASP A 1 91 ? 24.822 -3.837 -31.723 1.00 96.19 91 ASP A O 1
ATOM 750 N N . ALA A 1 92 ? 23.001 -3.247 -30.540 1.00 96.69 92 ALA A N 1
ATOM 751 C CA . ALA A 1 92 ? 23.567 -2.009 -30.008 1.00 96.69 92 ALA A CA 1
ATOM 752 C C . ALA A 1 92 ? 24.824 -2.272 -29.162 1.00 96.69 92 ALA A C 1
ATOM 754 O O . ALA A 1 92 ? 25.847 -1.612 -29.353 1.00 96.69 92 ALA A O 1
ATOM 755 N N . TYR A 1 93 ? 24.781 -3.265 -28.270 1.00 96.19 93 TYR A N 1
ATOM 756 C CA . TYR A 1 93 ? 25.931 -3.625 -27.441 1.00 96.19 93 TYR A CA 1
ATOM 757 C C . TYR A 1 93 ? 27.094 -4.192 -28.267 1.00 96.19 93 TYR A C 1
ATOM 759 O O . TYR A 1 93 ? 28.239 -3.762 -28.127 1.00 96.19 93 TYR A O 1
ATOM 767 N N . GLN A 1 94 ? 26.808 -5.102 -29.201 1.00 95.88 94 GLN A N 1
ATOM 768 C CA . GLN A 1 94 ? 27.828 -5.669 -30.087 1.00 95.88 94 GLN A CA 1
ATOM 769 C C . GLN A 1 94 ? 28.459 -4.607 -30.994 1.00 95.88 94 GLN A C 1
ATOM 771 O O . GLN A 1 94 ? 29.661 -4.652 -31.256 1.00 95.88 94 GLN A O 1
ATOM 776 N N . MET A 1 95 ? 27.684 -3.620 -31.449 1.00 96.25 95 MET A N 1
ATOM 777 C CA . MET A 1 95 ? 28.211 -2.469 -32.183 1.00 96.25 95 MET A CA 1
ATOM 778 C C . MET A 1 95 ? 29.205 -1.665 -31.331 1.00 96.25 95 MET A C 1
ATOM 780 O O . MET A 1 95 ? 30.282 -1.333 -31.826 1.00 96.25 95 MET A O 1
ATOM 784 N N . LEU A 1 96 ? 28.885 -1.388 -30.060 1.00 95.81 96 LEU A N 1
ATOM 785 C CA . LEU A 1 96 ? 29.785 -0.680 -29.138 1.00 95.81 96 LEU A CA 1
ATOM 786 C C . LEU A 1 96 ? 31.109 -1.436 -28.932 1.00 95.81 96 LEU A C 1
ATOM 788 O O . LEU A 1 96 ? 32.171 -0.807 -28.921 1.00 95.81 96 LEU A O 1
ATOM 792 N N . LYS A 1 97 ? 31.063 -2.773 -28.846 1.00 95.19 97 LYS A N 1
ATOM 793 C CA . LYS A 1 97 ? 32.266 -3.625 -28.789 1.00 95.19 97 LYS A CA 1
ATOM 794 C C . LYS A 1 97 ? 33.080 -3.564 -30.078 1.00 95.19 97 LYS A C 1
ATOM 796 O O . LYS A 1 97 ? 34.282 -3.321 -30.040 1.00 95.19 97 LYS A O 1
ATOM 801 N N . LYS A 1 98 ? 32.429 -3.715 -31.238 1.00 95.38 98 LYS A N 1
ATOM 802 C CA . LYS A 1 98 ? 33.088 -3.645 -32.558 1.00 95.38 98 LYS A CA 1
ATOM 803 C C . LYS A 1 98 ? 33.791 -2.309 -32.801 1.00 95.38 98 LYS A C 1
ATOM 805 O O . LYS A 1 98 ? 34.814 -2.275 -33.472 1.00 95.38 98 LYS A O 1
ATOM 810 N N . GLN A 1 99 ? 33.251 -1.216 -32.264 1.00 94.00 99 GLN A N 1
ATOM 811 C CA . GLN A 1 99 ? 33.845 0.121 -32.360 1.00 94.00 99 GLN A CA 1
ATOM 812 C C . GLN A 1 99 ? 34.952 0.379 -31.324 1.00 94.00 99 GLN A C 1
ATOM 814 O O . GLN A 1 99 ? 35.521 1.468 -31.313 1.00 94.00 99 GLN A O 1
ATOM 819 N N . GLY A 1 100 ? 35.244 -0.581 -30.440 1.00 92.00 100 GLY A N 1
ATOM 820 C CA . GLY A 1 100 ? 36.231 -0.430 -29.370 1.00 92.00 100 GLY A CA 1
ATOM 821 C C . GLY A 1 100 ? 35.815 0.545 -28.263 1.00 92.00 100 GLY A C 1
ATOM 822 O O . GLY A 1 100 ? 36.654 0.927 -27.450 1.00 92.00 100 GLY A O 1
ATOM 823 N N . ILE A 1 101 ? 34.539 0.954 -28.227 1.00 92.81 101 ILE A N 1
ATOM 824 C CA . ILE A 1 101 ? 33.987 1.816 -27.171 1.00 92.81 101 ILE A CA 1
ATOM 825 C C . ILE A 1 101 ? 33.858 1.013 -25.873 1.00 92.81 101 ILE A C 1
ATOM 827 O O . ILE A 1 101 ? 34.193 1.509 -24.802 1.00 92.81 101 ILE A O 1
ATOM 831 N N . VAL A 1 102 ? 33.426 -0.246 -25.982 1.00 92.19 102 VAL A N 1
ATOM 832 C CA . VAL A 1 102 ? 33.422 -1.218 -24.884 1.00 92.19 102 VAL A CA 1
ATOM 833 C C . VAL A 1 102 ? 34.515 -2.241 -25.162 1.00 92.19 102 VAL A C 1
ATOM 835 O O . VAL A 1 102 ? 34.454 -2.954 -26.162 1.00 92.19 102 VAL A O 1
ATOM 838 N N . LYS A 1 103 ? 35.537 -2.283 -24.305 1.00 87.00 103 LYS A N 1
ATOM 839 C CA . LYS A 1 103 ? 36.707 -3.155 -24.493 1.00 87.00 103 LYS A CA 1
ATOM 840 C C . LYS A 1 103 ? 36.485 -4.552 -23.924 1.00 87.00 103 LYS A C 1
ATOM 842 O O . LYS A 1 103 ? 36.815 -5.537 -24.574 1.00 87.00 103 LYS A O 1
ATOM 847 N N . GLU A 1 104 ? 35.899 -4.622 -22.736 1.00 87.38 104 GLU A N 1
ATOM 848 C CA . GLU A 1 104 ? 35.640 -5.861 -22.009 1.00 87.38 104 GLU A CA 1
ATOM 849 C C . GLU A 1 104 ? 34.213 -5.855 -21.466 1.00 87.38 104 GLU A C 1
ATOM 851 O O . GLU A 1 104 ? 33.652 -4.794 -21.173 1.00 87.38 104 GLU A O 1
ATOM 856 N N . ASP A 1 105 ? 33.629 -7.047 -21.349 1.00 86.81 105 ASP A N 1
ATOM 857 C CA . ASP A 1 105 ? 32.297 -7.198 -20.776 1.00 86.81 105 ASP A CA 1
ATOM 858 C C . ASP A 1 105 ? 32.378 -6.976 -19.256 1.00 86.81 105 ASP A C 1
ATOM 860 O O . ASP A 1 105 ? 33.264 -7.531 -18.595 1.00 86.81 105 ASP A O 1
ATOM 864 N N . PRO A 1 106 ? 31.488 -6.157 -18.671 1.00 85.44 106 PRO A N 1
ATOM 865 C CA . PRO A 1 106 ? 31.519 -5.895 -17.243 1.00 85.44 106 PRO A CA 1
ATOM 866 C C . PRO A 1 106 ? 31.192 -7.170 -16.460 1.00 85.44 106 PRO A C 1
ATOM 868 O O . PRO A 1 106 ? 30.295 -7.935 -16.819 1.00 85.44 106 PRO A O 1
ATOM 871 N N . LYS A 1 107 ? 31.887 -7.375 -15.336 1.00 75.25 107 LYS A N 1
ATOM 872 C CA . LYS A 1 107 ? 31.560 -8.438 -14.378 1.00 75.25 107 LYS A CA 1
ATOM 873 C C . LYS A 1 107 ? 30.277 -8.057 -13.647 1.00 75.25 107 LYS A C 1
ATOM 875 O O . LYS A 1 107 ? 30.322 -7.392 -12.616 1.00 75.25 107 LYS A O 1
ATOM 880 N N . VAL A 1 108 ? 29.132 -8.434 -14.201 1.00 63.44 108 VAL A N 1
ATOM 881 C CA . VAL A 1 108 ? 27.846 -8.273 -13.521 1.00 63.44 108 VAL A CA 1
ATOM 882 C C . VAL A 1 108 ? 27.683 -9.448 -12.554 1.00 63.44 108 VAL A C 1
ATOM 884 O O . VAL A 1 108 ? 27.662 -10.586 -13.019 1.00 63.44 108 VAL A O 1
ATOM 887 N N . PRO A 1 109 ? 27.606 -9.217 -11.229 1.00 58.78 109 PRO A N 1
ATOM 888 C CA . PRO A 1 109 ? 27.325 -10.285 -10.275 1.00 58.78 109 PRO A CA 1
ATOM 889 C C . PRO A 1 109 ? 25.989 -10.947 -10.613 1.00 58.78 109 PRO A C 1
ATOM 891 O O . PRO A 1 109 ? 25.015 -10.237 -10.878 1.00 58.78 109 PRO A O 1
ATOM 894 N N . GLU A 1 110 ? 25.930 -12.278 -10.559 1.00 55.03 110 GLU A N 1
ATOM 895 C CA . GLU A 1 110 ? 24.686 -13.040 -10.744 1.00 55.03 110 GLU A CA 1
ATOM 896 C C . GLU A 1 110 ? 23.595 -12.572 -9.758 1.00 55.03 110 GLU A C 1
ATOM 898 O O . GLU A 1 110 ? 22.432 -12.489 -10.124 1.00 55.03 110 GLU A O 1
ATOM 903 N N . ASP A 1 111 ? 23.961 -12.085 -8.568 1.00 53.91 111 ASP A N 1
ATOM 904 C CA . ASP A 1 111 ? 23.026 -11.534 -7.569 1.00 53.91 111 ASP A CA 1
ATOM 905 C C . ASP A 1 111 ? 22.360 -10.196 -7.953 1.00 53.91 111 ASP A C 1
ATOM 907 O O . ASP A 1 111 ? 21.489 -9.705 -7.235 1.00 53.91 111 ASP A O 1
ATOM 911 N N . LYS A 1 112 ? 22.737 -9.578 -9.084 1.00 51.41 112 LYS A N 1
ATOM 912 C CA . LYS A 1 112 ? 21.969 -8.474 -9.688 1.00 51.41 112 LYS A CA 1
ATOM 913 C C . LYS A 1 112 ? 20.880 -8.975 -10.645 1.00 51.41 112 LYS A C 1
ATOM 915 O O . LYS A 1 112 ? 20.272 -8.148 -11.320 1.00 51.41 112 LYS A O 1
ATOM 920 N N . ILE A 1 113 ? 20.597 -10.284 -10.709 1.00 49.94 113 ILE A N 1
ATOM 921 C CA . ILE A 1 113 ? 19.296 -10.787 -11.178 1.00 49.94 113 ILE A CA 1
ATOM 922 C C . ILE A 1 113 ? 18.237 -10.027 -10.386 1.00 49.94 113 ILE A C 1
ATOM 924 O O . ILE A 1 113 ? 18.253 -10.027 -9.157 1.00 49.94 113 ILE A O 1
ATOM 928 N N . LEU A 1 114 ? 17.367 -9.306 -11.091 1.00 53.09 114 LEU A N 1
ATOM 929 C CA . LEU A 1 114 ? 16.363 -8.472 -10.452 1.00 53.09 114 LEU A CA 1
ATOM 930 C C . LEU A 1 114 ? 15.621 -9.288 -9.396 1.00 53.09 114 LEU A C 1
ATOM 932 O O . LEU A 1 114 ? 15.081 -10.343 -9.749 1.00 53.09 114 LEU A O 1
ATOM 936 N N . PRO A 1 115 ? 15.556 -8.832 -8.128 1.00 53.72 115 PRO A N 1
ATOM 937 C CA . PRO A 1 115 ? 14.590 -9.416 -7.224 1.00 53.72 115 PRO A CA 1
ATOM 938 C C . PRO A 1 115 ? 13.235 -9.314 -7.933 1.00 53.72 115 PRO A C 1
ATOM 940 O O . PRO A 1 115 ? 12.959 -8.276 -8.554 1.00 53.72 115 PRO A O 1
ATOM 943 N N . PRO A 1 116 ? 12.412 -10.379 -7.916 1.00 51.38 116 PRO A N 1
ATOM 944 C CA . PRO A 1 116 ? 11.075 -10.305 -8.480 1.00 51.38 116 PRO A CA 1
ATOM 945 C C . PRO A 1 116 ? 10.411 -9.031 -7.948 1.00 51.38 116 PRO A C 1
ATOM 947 O O . PRO A 1 116 ? 10.630 -8.705 -6.772 1.00 51.38 116 PRO A O 1
ATOM 950 N N . PRO A 1 117 ? 9.673 -8.286 -8.797 1.00 53.12 117 PRO A N 1
ATOM 951 C CA . PRO A 1 117 ? 9.086 -7.010 -8.410 1.00 53.12 117 PRO A CA 1
ATOM 952 C C . PRO A 1 117 ? 8.452 -7.168 -7.036 1.00 53.12 117 PRO A C 1
ATOM 954 O O . PRO A 1 117 ? 7.736 -8.152 -6.810 1.00 53.12 117 PRO A O 1
ATOM 957 N N . SER A 1 118 ? 8.785 -6.256 -6.112 1.00 51.19 118 SER A N 1
ATOM 958 C CA . SER A 1 118 ? 8.311 -6.327 -4.731 1.00 51.19 118 SER A CA 1
ATOM 959 C C . SER A 1 118 ? 6.822 -6.626 -4.770 1.00 51.19 118 SER A C 1
ATOM 961 O O . SER A 1 118 ? 6.070 -5.864 -5.393 1.00 51.19 118 SER A O 1
ATOM 963 N N . ARG A 1 119 ? 6.410 -7.765 -4.196 1.00 54.50 119 ARG A N 1
ATOM 964 C CA . ARG A 1 119 ? 5.001 -8.162 -4.215 1.00 54.50 119 ARG A CA 1
ATOM 965 C C . ARG A 1 119 ? 4.209 -6.974 -3.687 1.00 54.50 119 ARG A C 1
ATOM 967 O O . ARG A 1 119 ? 4.529 -6.458 -2.615 1.00 54.50 119 ARG A O 1
ATOM 974 N N . ARG A 1 120 ? 3.232 -6.507 -4.474 1.00 58.78 120 ARG A N 1
ATOM 975 C CA . ARG A 1 120 ? 2.287 -5.483 -4.021 1.00 58.78 120 ARG A CA 1
ATOM 976 C C . ARG A 1 120 ? 1.807 -5.905 -2.621 1.00 58.78 120 ARG A C 1
ATOM 978 O O . ARG A 1 120 ? 1.564 -7.103 -2.447 1.00 58.78 120 ARG A O 1
ATOM 985 N N . PRO A 1 121 ? 1.720 -4.986 -1.640 1.00 59.69 121 PRO A N 1
ATOM 986 C CA . PRO A 1 121 ? 1.217 -5.320 -0.313 1.00 59.69 121 PRO A CA 1
ATOM 987 C C . PRO A 1 121 ? -0.069 -6.133 -0.458 1.00 59.69 121 PRO A C 1
ATOM 989 O O . PRO A 1 121 ? -0.997 -5.661 -1.110 1.00 59.69 121 PRO A O 1
ATOM 992 N N . GLN A 1 122 ? -0.094 -7.354 0.088 1.00 56.28 122 GLN A N 1
ATOM 993 C CA . GLN A 1 122 ? -1.193 -8.310 -0.124 1.00 56.28 122 GLN A CA 1
ATOM 994 C C . GLN A 1 122 ? -2.542 -7.811 0.423 1.00 56.28 122 GLN A C 1
ATOM 996 O O . GLN A 1 122 ? -3.575 -8.374 0.090 1.00 56.28 122 GLN A O 1
ATOM 1001 N N . ASN A 1 123 ? -2.530 -6.721 1.197 1.00 62.59 123 ASN A N 1
ATOM 1002 C CA . ASN A 1 123 ? -3.700 -6.102 1.809 1.00 62.59 123 ASN A CA 1
ATOM 1003 C C . ASN A 1 123 ? -3.929 -4.696 1.230 1.00 62.59 123 ASN A C 1
ATOM 1005 O O . ASN A 1 123 ? -4.021 -3.714 1.968 1.00 62.59 123 ASN A O 1
ATOM 1009 N N . SER A 1 124 ? -3.919 -4.557 -0.098 1.00 72.19 124 SER A N 1
ATOM 1010 C CA . SER A 1 124 ? -4.305 -3.292 -0.722 1.00 72.19 124 SER A CA 1
ATOM 1011 C C . SER A 1 124 ? -5.820 -3.111 -0.637 1.00 72.19 124 SER A C 1
ATOM 1013 O O . SER A 1 124 ? -6.564 -4.061 -0.848 1.00 72.19 124 SER A O 1
ATOM 1015 N N . ILE A 1 125 ? -6.278 -1.871 -0.447 1.00 80.62 125 ILE A N 1
ATOM 1016 C CA . ILE A 1 125 ? -7.698 -1.466 -0.528 1.00 80.62 125 ILE A CA 1
ATOM 1017 C C . ILE A 1 125 ? -8.359 -1.961 -1.830 1.00 80.62 125 ILE A C 1
ATOM 1019 O O . ILE A 1 125 ? -9.567 -2.167 -1.905 1.00 80.62 125 ILE A O 1
ATOM 1023 N N . PHE A 1 126 ? -7.553 -2.148 -2.877 1.00 80.56 126 PHE A N 1
ATOM 1024 C CA . PHE A 1 126 ? -8.005 -2.590 -4.189 1.00 80.56 126 PHE A CA 1
ATOM 1025 C C . PHE A 1 126 ? -8.106 -4.104 -4.351 1.00 80.56 126 PHE A C 1
ATOM 1027 O O . PHE A 1 126 ? -8.585 -4.530 -5.396 1.00 80.56 126 PHE A O 1
ATOM 1034 N N . ASP A 1 127 ? -7.665 -4.885 -3.364 1.00 79.25 127 ASP A N 1
ATOM 1035 C CA . ASP A 1 127 ? -7.600 -6.351 -3.403 1.00 79.25 127 ASP A CA 1
ATOM 1036 C C . ASP A 1 127 ? -8.620 -7.004 -2.435 1.00 79.25 127 ASP A C 1
ATOM 1038 O O . ASP A 1 127 ? -8.706 -8.226 -2.362 1.00 79.25 127 ASP A O 1
ATOM 1042 N N . THR A 1 128 ? -9.417 -6.203 -1.711 1.00 77.38 128 THR A N 1
ATOM 1043 C CA . THR A 1 128 ? -10.404 -6.664 -0.711 1.00 77.38 128 THR A CA 1
ATOM 1044 C C . THR A 1 128 ? -11.661 -7.298 -1.322 1.00 77.38 128 THR A C 1
ATOM 1046 O O . THR A 1 128 ? -12.309 -8.117 -0.680 1.00 77.38 128 THR A O 1
ATOM 1049 N N . ASP A 1 129 ? -12.025 -6.904 -2.544 1.00 86.19 129 ASP A N 1
ATOM 1050 C CA . ASP A 1 129 ? -13.199 -7.389 -3.282 1.00 86.19 129 ASP A CA 1
ATOM 1051 C C . ASP A 1 129 ? -12.728 -7.891 -4.648 1.00 86.19 129 ASP A C 1
ATOM 1053 O O . ASP A 1 129 ? -12.436 -7.094 -5.541 1.00 86.19 129 ASP A O 1
ATOM 1057 N N . GLU A 1 130 ? -12.628 -9.215 -4.793 1.00 87.50 130 GLU A N 1
ATOM 1058 C CA . GLU A 1 130 ? -12.001 -9.869 -5.946 1.00 87.50 130 GLU A CA 1
ATOM 1059 C C . GLU A 1 130 ? -12.657 -9.480 -7.286 1.00 87.50 130 GLU A C 1
ATOM 1061 O O . GLU 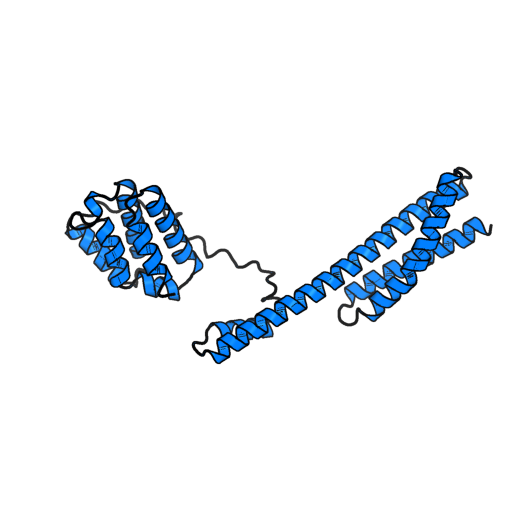A 1 130 ? -11.972 -9.330 -8.304 1.00 87.50 130 GLU A O 1
ATOM 1066 N N . GLU A 1 131 ? -13.973 -9.254 -7.292 1.00 90.25 131 GLU A N 1
ATOM 1067 C CA . GLU A 1 131 ? -14.721 -8.834 -8.479 1.00 90.25 131 GLU A CA 1
ATOM 1068 C C . GLU A 1 131 ? -14.400 -7.380 -8.844 1.00 90.25 131 GLU A C 1
ATOM 1070 O O . GLU A 1 131 ? -14.065 -7.083 -10.001 1.00 90.25 131 GLU A O 1
ATOM 1075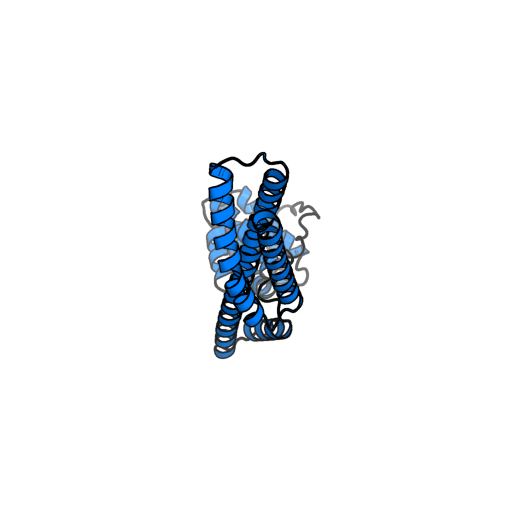 N N . LYS A 1 132 ? -14.401 -6.469 -7.859 1.00 91.12 132 LYS A N 1
ATOM 1076 C CA . LYS A 1 132 ? -13.972 -5.076 -8.076 1.00 91.12 132 LYS A CA 1
ATOM 1077 C C . LYS A 1 132 ? -12.504 -5.002 -8.505 1.00 91.12 132 LYS A C 1
ATOM 1079 O O . LYS A 1 132 ? -12.184 -4.217 -9.401 1.00 91.12 132 LYS A O 1
ATOM 1084 N N . SER A 1 133 ? -11.624 -5.837 -7.947 1.00 90.38 133 SER A N 1
ATOM 1085 C CA . SER A 1 133 ? -10.206 -5.923 -8.327 1.00 90.38 133 SER A CA 1
ATOM 1086 C C . SER A 1 133 ? -10.035 -6.334 -9.790 1.00 90.38 133 SER A C 1
ATOM 1088 O O . SER A 1 133 ? -9.304 -5.680 -10.544 1.00 90.38 133 SER A O 1
ATOM 1090 N N . LYS A 1 134 ? -10.733 -7.395 -10.223 1.00 91.94 134 LYS A N 1
ATOM 1091 C CA . LYS A 1 134 ? -10.708 -7.884 -11.613 1.00 91.94 134 LYS A CA 1
ATOM 1092 C C . LYS A 1 134 ? -11.245 -6.833 -12.582 1.00 91.94 134 LYS A C 1
ATOM 1094 O O . LYS A 1 134 ? -10.618 -6.575 -13.616 1.00 91.94 134 LYS A O 1
ATOM 1099 N N . LEU A 1 135 ? -12.363 -6.190 -12.241 1.00 93.12 135 LEU A N 1
ATOM 1100 C CA . LEU A 1 135 ? -12.948 -5.120 -13.047 1.00 93.12 135 LEU A CA 1
ATOM 1101 C C . LEU A 1 135 ? -11.989 -3.933 -13.177 1.00 93.12 135 LEU A C 1
ATOM 1103 O O . LEU A 1 135 ? -11.725 -3.474 -14.290 1.00 93.12 135 LEU A O 1
ATOM 1107 N N . LEU A 1 136 ? -11.411 -3.473 -12.066 1.00 93.81 136 LEU A N 1
ATOM 1108 C CA . LEU A 1 136 ? -10.447 -2.377 -12.064 1.00 93.81 136 LEU A CA 1
ATOM 1109 C C . LEU A 1 136 ? -9.224 -2.707 -12.930 1.00 93.81 136 LEU A C 1
ATOM 1111 O O . LEU A 1 136 ? -8.801 -1.886 -13.746 1.00 93.81 136 LEU A O 1
ATOM 1115 N N . ALA A 1 137 ? -8.687 -3.924 -12.814 1.00 91.00 137 ALA A N 1
ATOM 1116 C CA . ALA A 1 137 ? -7.565 -4.380 -13.628 1.00 91.00 137 ALA A CA 1
ATOM 1117 C C . ALA A 1 137 ? -7.901 -4.400 -15.128 1.00 91.00 137 ALA A C 1
ATOM 1119 O O . ALA A 1 137 ? -7.059 -4.028 -15.950 1.00 91.00 137 ALA A O 1
ATOM 1120 N N . ARG A 1 138 ? -9.124 -4.803 -15.497 1.00 93.56 138 ARG A N 1
ATOM 1121 C CA . ARG A 1 138 ? -9.604 -4.770 -16.886 1.00 93.56 138 ARG A CA 1
ATOM 1122 C C . ARG A 1 138 ? -9.706 -3.336 -17.407 1.00 93.56 138 ARG A C 1
ATOM 1124 O O . ARG A 1 138 ? -9.183 -3.052 -18.482 1.00 93.56 138 ARG A O 1
ATOM 1131 N N . LEU A 1 139 ? -10.324 -2.436 -16.642 1.00 93.88 139 LEU A N 1
ATOM 1132 C CA . LEU A 1 139 ? -10.507 -1.035 -17.034 1.00 93.88 139 LEU A CA 1
ATOM 1133 C C . LEU A 1 139 ? -9.163 -0.308 -17.203 1.00 93.88 139 LEU A C 1
ATOM 1135 O O . LEU A 1 139 ? -8.953 0.382 -18.196 1.00 93.88 139 LEU A O 1
ATOM 1139 N N . LEU A 1 140 ? -8.207 -0.534 -16.295 1.00 90.62 140 LEU A N 1
ATOM 1140 C CA . LEU A 1 140 ? -6.861 0.056 -16.369 1.00 90.62 140 LEU A CA 1
ATOM 1141 C C . LEU A 1 140 ? -6.010 -0.479 -17.531 1.00 90.62 140 LEU A C 1
ATOM 1143 O O . LEU A 1 140 ? -5.056 0.178 -17.958 1.00 90.62 140 LEU A O 1
ATOM 1147 N N . LYS A 1 141 ? -6.312 -1.680 -18.035 1.00 90.38 141 LYS A N 1
ATOM 1148 C CA . LYS A 1 141 ? -5.642 -2.245 -19.214 1.00 90.38 141 LYS A CA 1
ATOM 1149 C C . LYS A 1 141 ? -6.195 -1.691 -20.530 1.00 90.38 141 LYS A C 1
ATOM 1151 O O . LYS A 1 141 ? -5.501 -1.812 -21.538 1.00 90.38 141 LYS A O 1
ATOM 1156 N N . SER A 1 142 ? -7.385 -1.089 -20.525 1.00 90.88 142 SER A N 1
ATOM 1157 C CA . SER A 1 142 ? -8.011 -0.537 -21.727 1.00 90.88 142 SER A CA 1
ATOM 1158 C C . SER A 1 142 ? -7.296 0.714 -22.244 1.00 90.88 142 SER A C 1
ATOM 1160 O O . SER A 1 142 ? -6.657 1.461 -21.501 1.00 90.88 142 SER A O 1
ATOM 1162 N N . HIS A 1 143 ? -7.423 0.943 -23.549 1.00 88.25 143 HIS A N 1
ATOM 1163 C CA . HIS A 1 143 ? -6.943 2.141 -24.237 1.00 88.25 143 HIS A CA 1
ATOM 1164 C C . HIS A 1 143 ? -8.049 3.186 -24.456 1.00 88.25 143 HIS A C 1
ATOM 1166 O O . HIS A 1 143 ? -7.761 4.281 -24.937 1.00 88.25 143 HIS A O 1
ATOM 1172 N N . HIS A 1 144 ? -9.297 2.867 -24.100 1.00 92.38 144 HIS A N 1
ATOM 1173 C CA . HIS A 1 144 ? -10.437 3.760 -24.273 1.00 92.38 144 HIS A CA 1
ATOM 1174 C C . HIS A 1 144 ? -10.526 4.762 -23.121 1.00 92.38 144 HIS A C 1
ATOM 1176 O O . HIS A 1 144 ? -10.395 4.407 -21.948 1.00 92.38 144 HIS A O 1
ATOM 1182 N N . ALA A 1 145 ? -10.785 6.028 -23.454 1.00 93.31 145 ALA A N 1
ATOM 1183 C CA . ALA A 1 145 ? -10.896 7.092 -22.461 1.00 93.31 145 ALA A CA 1
ATOM 1184 C C . ALA A 1 145 ? -12.042 6.842 -21.464 1.00 93.31 145 ALA A C 1
ATOM 1186 O O . ALA A 1 145 ? -11.896 7.142 -20.281 1.00 93.31 145 ALA A O 1
ATOM 1187 N N . GLU A 1 146 ? -13.149 6.258 -21.923 1.00 94.75 146 GLU A N 1
ATOM 1188 C CA . GLU A 1 146 ? -14.315 5.931 -21.094 1.00 94.75 146 GLU A CA 1
ATOM 1189 C C . GLU A 1 146 ? -13.987 4.887 -20.022 1.00 94.75 146 GLU A C 1
ATOM 1191 O O . GLU A 1 146 ? -14.307 5.085 -18.850 1.00 94.75 146 GLU A O 1
ATOM 1196 N N . ASP A 1 147 ? -13.258 3.831 -20.385 1.00 94.75 147 ASP A N 1
ATOM 1197 C CA . ASP A 1 147 ? -12.833 2.792 -19.443 1.00 94.75 147 ASP A CA 1
ATOM 1198 C C . ASP A 1 147 ? -11.880 3.350 -18.379 1.00 94.75 147 ASP A C 1
ATOM 1200 O O . ASP A 1 147 ? -12.005 3.040 -17.194 1.00 94.75 147 ASP A O 1
ATOM 1204 N N . LEU A 1 148 ? -10.959 4.236 -18.770 1.00 92.44 148 LEU A N 1
ATOM 1205 C CA . LEU A 1 148 ? -10.068 4.913 -17.822 1.00 92.44 148 LEU A CA 1
ATOM 1206 C C . LEU A 1 148 ? -10.841 5.858 -16.889 1.00 92.44 148 LEU A C 1
ATOM 1208 O O . LEU A 1 148 ? -10.519 5.968 -15.704 1.00 92.44 148 LEU A O 1
ATOM 1212 N N . GLN A 1 149 ? -11.886 6.527 -17.383 1.00 94.62 149 GLN A N 1
ATOM 1213 C CA . GLN A 1 149 ? -12.779 7.321 -16.536 1.00 94.62 149 GLN A CA 1
ATOM 1214 C C . GLN A 1 149 ? -13.571 6.441 -15.564 1.00 94.62 149 GLN A C 1
ATOM 1216 O O . GLN A 1 149 ? -13.691 6.800 -14.390 1.00 94.62 149 GLN A O 1
ATOM 1221 N N . ALA A 1 150 ? -14.068 5.290 -16.015 1.00 95.38 150 ALA A N 1
ATOM 1222 C CA . ALA A 1 150 ? -14.739 4.316 -15.163 1.00 95.38 150 ALA A CA 1
ATOM 1223 C C . ALA A 1 150 ? -13.791 3.772 -14.081 1.00 95.38 150 ALA A C 1
ATOM 1225 O O . ALA A 1 150 ? -14.169 3.746 -12.910 1.00 95.38 150 ALA A O 1
ATOM 1226 N N . ALA A 1 151 ? -12.536 3.457 -14.428 1.00 95.75 151 ALA A N 1
ATOM 1227 C CA . ALA A 1 151 ? -11.507 3.064 -13.462 1.00 95.75 151 ALA A CA 1
ATOM 1228 C C . ALA A 1 151 ? -11.298 4.142 -12.389 1.00 95.75 151 ALA A C 1
ATOM 1230 O O . ALA A 1 151 ? -11.287 3.840 -11.199 1.00 95.75 151 ALA A O 1
ATOM 1231 N N . ASN A 1 152 ? -11.198 5.414 -12.788 1.00 93.75 152 ASN A N 1
ATOM 1232 C CA . ASN A 1 152 ? -11.032 6.527 -11.850 1.00 93.75 152 ASN A CA 1
ATOM 1233 C C . ASN A 1 152 ? -12.231 6.690 -10.902 1.00 93.75 152 ASN A C 1
ATOM 1235 O O . ASN A 1 152 ? -12.045 7.025 -9.731 1.00 93.75 152 ASN A O 1
ATOM 1239 N N . ARG A 1 153 ? -13.461 6.467 -11.384 1.00 95.88 153 ARG A N 1
ATOM 1240 C CA . ARG A 1 153 ? -14.665 6.483 -10.535 1.00 95.88 153 ARG A CA 1
ATOM 1241 C C . ARG A 1 153 ? -14.663 5.314 -9.552 1.00 95.88 153 ARG A C 1
ATOM 1243 O O . ARG A 1 153 ? -14.917 5.536 -8.372 1.00 95.88 153 ARG A O 1
ATOM 1250 N N . LEU A 1 154 ? -14.317 4.114 -10.020 1.00 94.50 154 LEU A N 1
ATOM 1251 C CA . LEU A 1 154 ? -14.221 2.917 -9.185 1.00 94.50 154 LEU A CA 1
ATOM 1252 C C . LEU A 1 154 ? -13.171 3.092 -8.079 1.00 94.50 154 LEU A C 1
ATOM 1254 O O . LEU A 1 154 ? -13.487 2.887 -6.913 1.00 94.50 154 LEU A O 1
ATOM 1258 N N . ILE A 1 155 ? -11.975 3.588 -8.415 1.00 93.06 155 ILE A N 1
ATOM 1259 C CA . ILE A 1 155 ? -10.915 3.895 -7.439 1.00 93.06 155 ILE A CA 1
ATOM 1260 C C . ILE A 1 155 ? -11.421 4.858 -6.358 1.00 93.06 155 ILE A C 1
ATOM 1262 O O . ILE A 1 155 ? -11.212 4.615 -5.172 1.00 93.06 155 ILE A O 1
ATOM 1266 N N . LYS A 1 156 ? -12.111 5.939 -6.747 1.00 94.06 156 LYS A N 1
ATOM 1267 C CA . LYS A 1 156 ? -12.675 6.900 -5.787 1.00 94.06 156 LYS A CA 1
ATOM 1268 C C . LYS A 1 156 ? -13.722 6.264 -4.870 1.00 94.06 156 LYS A C 1
ATOM 1270 O O . LYS A 1 156 ? -13.726 6.576 -3.684 1.00 94.06 156 LYS A O 1
ATOM 1275 N N . SER A 1 157 ? -14.583 5.395 -5.406 1.00 94.06 157 SER A N 1
ATOM 1276 C CA . SER A 1 157 ? -15.581 4.668 -4.607 1.00 94.06 157 SER A CA 1
ATOM 1277 C C . SER A 1 157 ? -14.908 3.763 -3.583 1.00 94.06 157 SER A C 1
ATOM 1279 O O . SER A 1 157 ? -15.190 3.882 -2.398 1.00 94.06 157 SER A O 1
ATOM 1281 N N . MET A 1 158 ? -13.942 2.947 -4.019 1.00 92.19 158 MET A N 1
ATOM 1282 C CA . MET A 1 158 ? -13.227 2.008 -3.147 1.00 92.19 158 MET A CA 1
ATOM 1283 C C . MET A 1 158 ? -12.474 2.724 -2.019 1.00 92.19 158 MET A C 1
ATOM 1285 O O . MET A 1 158 ? -12.516 2.284 -0.876 1.00 92.19 158 MET A O 1
ATOM 1289 N N . ILE A 1 159 ? -11.835 3.865 -2.308 1.00 90.38 159 ILE A N 1
ATOM 1290 C CA . ILE A 1 159 ? -11.166 4.680 -1.279 1.00 90.38 159 ILE A CA 1
ATOM 1291 C C . ILE A 1 159 ? -12.175 5.221 -0.262 1.00 90.38 159 ILE A C 1
ATOM 1293 O O . ILE A 1 159 ? -11.906 5.211 0.937 1.00 90.38 159 ILE A O 1
ATOM 1297 N N . LYS A 1 160 ? -13.330 5.706 -0.729 1.00 92.69 160 LYS A N 1
ATOM 1298 C CA . LYS A 1 160 ? -14.370 6.243 0.151 1.00 92.69 160 LYS A CA 1
ATOM 1299 C C . LYS A 1 160 ? -14.980 5.148 1.033 1.00 92.69 160 LYS A C 1
ATOM 1301 O O . LYS A 1 160 ? -15.115 5.360 2.233 1.00 92.69 160 LYS A O 1
ATOM 1306 N N . GLU A 1 161 ? -15.297 3.992 0.452 1.00 91.06 161 GLU A N 1
ATOM 1307 C CA . GLU A 1 161 ? -15.796 2.809 1.166 1.00 91.06 161 GLU A CA 1
ATOM 1308 C C . GLU A 1 161 ? -14.815 2.376 2.265 1.00 91.06 161 GLU A C 1
ATOM 1310 O O . GLU A 1 161 ? -15.214 2.190 3.414 1.00 91.06 161 GLU A O 1
ATOM 1315 N N . GLU A 1 162 ? -13.518 2.305 1.955 1.00 90.81 162 GLU A N 1
ATOM 1316 C CA . GLU A 1 162 ? -12.495 1.951 2.941 1.00 90.81 162 GLU A CA 1
ATOM 1317 C C . GLU A 1 162 ? -12.339 3.009 4.037 1.00 90.81 162 GLU A C 1
ATOM 1319 O O . GLU A 1 162 ? -12.189 2.674 5.210 1.00 90.81 162 GLU A O 1
ATOM 1324 N N . GLN A 1 163 ? -12.412 4.297 3.692 1.00 91.12 163 GLN A N 1
ATOM 1325 C CA . GLN A 1 163 ? -12.356 5.370 4.683 1.00 91.12 163 GLN A CA 1
ATOM 1326 C C . GLN A 1 163 ? -13.545 5.300 5.653 1.00 91.12 163 GLN A C 1
ATOM 1328 O O . GLN A 1 163 ? -13.371 5.476 6.861 1.00 91.12 163 GLN A O 1
ATOM 1333 N N . GLU A 1 164 ? -14.747 5.022 5.145 1.00 92.06 164 GLU A N 1
ATOM 1334 C CA . GLU A 1 164 ? -15.940 4.824 5.968 1.00 92.06 164 GLU A CA 1
ATOM 1335 C C . GLU A 1 164 ? -15.808 3.577 6.851 1.00 92.06 164 GLU A C 1
ATOM 1337 O O . GLU A 1 164 ? -16.075 3.655 8.053 1.00 92.06 164 GLU A O 1
ATOM 1342 N N . LYS A 1 165 ? -15.328 2.458 6.296 1.00 90.31 165 LYS A N 1
ATOM 1343 C CA . LYS A 1 165 ? -15.067 1.220 7.043 1.00 90.31 165 LYS A CA 1
ATOM 1344 C C . LYS A 1 165 ? -14.046 1.443 8.160 1.00 90.31 165 LYS A C 1
ATOM 1346 O O . LYS A 1 165 ? -14.316 1.117 9.314 1.00 90.31 165 LYS A O 1
ATOM 1351 N N . SER A 1 166 ? -12.916 2.073 7.850 1.00 91.31 166 SER A N 1
ATOM 1352 C CA . SER A 1 166 ? -11.872 2.418 8.820 1.00 91.31 166 SER A CA 1
ATOM 1353 C C . SER A 1 166 ? -12.405 3.323 9.937 1.00 91.31 166 SER A C 1
ATOM 1355 O O . SER A 1 166 ? -12.130 3.088 11.115 1.00 91.31 166 SER A O 1
ATOM 1357 N N . ALA A 1 167 ? -13.239 4.314 9.602 1.00 92.56 167 ALA A N 1
ATOM 1358 C CA . ALA A 1 167 ? -13.872 5.178 10.595 1.00 92.56 167 ALA A CA 1
ATOM 1359 C C . ALA A 1 167 ? -14.844 4.413 11.511 1.00 92.56 167 ALA A C 1
ATOM 1361 O O . ALA A 1 167 ? -14.860 4.670 12.717 1.00 92.56 167 ALA A O 1
ATOM 1362 N N . ARG A 1 168 ? -15.627 3.464 10.975 1.00 92.31 168 ARG A N 1
ATOM 1363 C CA . ARG A 1 168 ? -16.506 2.590 11.779 1.00 92.31 168 ARG A CA 1
ATOM 1364 C C . ARG A 1 168 ? -15.696 1.720 12.737 1.00 92.31 168 ARG A C 1
ATOM 1366 O O . ARG A 1 168 ? -15.981 1.723 13.932 1.00 92.31 168 ARG A O 1
ATOM 1373 N N . VAL A 1 169 ? -14.650 1.054 12.239 1.00 93.94 169 VAL A N 1
ATOM 1374 C CA . VAL A 1 169 ? -13.750 0.223 13.058 1.00 93.94 169 VAL A CA 1
ATOM 1375 C C . VAL A 1 169 ? -13.094 1.057 14.159 1.00 93.94 169 VAL A C 1
ATOM 1377 O O . VAL A 1 169 ? -13.115 0.664 15.320 1.00 93.94 169 VAL A O 1
ATOM 1380 N N . SER A 1 170 ? -12.581 2.245 13.829 1.00 95.94 170 SER A N 1
ATOM 1381 C CA . SER A 1 170 ? -11.955 3.149 14.802 1.00 95.94 170 SER A CA 1
ATOM 1382 C C . SER A 1 170 ? -12.921 3.567 15.917 1.00 95.94 170 SER A C 1
ATOM 1384 O O . SER A 1 170 ? -12.583 3.472 17.098 1.00 95.94 170 SER A O 1
ATOM 1386 N N . ARG A 1 171 ? -14.160 3.948 15.567 1.00 95.56 171 ARG A N 1
ATOM 1387 C CA . ARG A 1 171 ? -15.203 4.268 16.557 1.00 95.56 171 ARG A CA 1
ATOM 1388 C C . ARG A 1 171 ? -15.522 3.070 17.448 1.00 95.56 171 ARG A C 1
ATOM 1390 O O . ARG A 1 171 ? -15.546 3.230 18.666 1.00 95.56 171 ARG A O 1
ATOM 1397 N N . ARG A 1 172 ? -15.716 1.884 16.855 1.00 95.81 172 ARG A N 1
ATOM 1398 C CA . ARG A 1 172 ? -15.992 0.635 17.582 1.00 95.81 172 ARG A CA 1
ATOM 1399 C C . ARG A 1 172 ? -14.891 0.340 18.596 1.00 95.81 172 ARG A C 1
ATOM 1401 O O . ARG A 1 172 ? -15.167 0.250 19.789 1.00 95.81 172 ARG A O 1
ATOM 1408 N N . VAL A 1 173 ? -13.646 0.261 18.131 1.00 96.81 173 VAL A N 1
ATOM 1409 C CA . VAL A 1 173 ? -12.479 -0.049 18.968 1.00 96.81 173 VAL A CA 1
ATOM 1410 C C . VAL A 1 173 ? -12.311 0.988 20.077 1.00 96.81 173 VAL A C 1
ATOM 1412 O O . VAL A 1 173 ? -12.120 0.613 21.231 1.00 96.81 173 VAL A O 1
ATOM 1415 N N . SER A 1 174 ? -12.455 2.281 19.769 1.00 97.44 174 SER A N 1
ATOM 1416 C CA . SER A 1 174 ? -12.361 3.341 20.776 1.00 97.44 174 SER A CA 1
ATOM 1417 C C . SER A 1 174 ? -13.437 3.213 21.857 1.00 97.44 174 SER A C 1
ATOM 1419 O O . SER A 1 174 ? -13.115 3.335 23.036 1.00 97.44 174 SER A O 1
ATOM 1421 N N . THR A 1 175 ? -14.696 2.949 21.488 1.00 96.62 175 THR A N 1
ATOM 1422 C CA . THR A 1 175 ? -15.786 2.774 22.464 1.00 96.62 175 THR A CA 1
ATOM 1423 C C . THR A 1 175 ? -15.597 1.508 23.303 1.00 96.62 175 THR A C 1
ATOM 1425 O O . THR A 1 175 ? -15.799 1.544 24.514 1.00 96.62 175 THR A O 1
ATOM 1428 N N . ILE A 1 176 ? -15.162 0.396 22.703 1.00 97.19 176 ILE A N 1
ATOM 1429 C CA . ILE A 1 176 ? -14.895 -0.855 23.433 1.00 97.19 176 ILE A CA 1
ATOM 1430 C C . ILE A 1 176 ? -13.706 -0.703 24.394 1.00 97.19 176 ILE A C 1
ATOM 1432 O O . ILE A 1 176 ? -13.755 -1.217 25.516 1.00 97.19 176 ILE A O 1
ATOM 1436 N N . SER A 1 177 ? -12.657 0.021 23.992 1.00 97.50 177 SER A N 1
ATOM 1437 C CA . SER A 1 177 ? -11.523 0.343 24.870 1.00 97.50 177 SER A CA 1
ATOM 1438 C C . SER A 1 177 ? -11.985 1.176 26.061 1.00 97.50 177 SER A C 1
ATOM 1440 O O . SER A 1 177 ? -11.711 0.825 27.206 1.00 97.50 177 SER A O 1
ATOM 1442 N N . GLU A 1 178 ? -12.774 2.221 25.806 1.00 96.56 178 GLU A N 1
ATOM 1443 C CA . GLU A 1 178 ? -13.327 3.091 26.844 1.00 96.56 178 GLU A CA 1
ATOM 1444 C C . GLU A 1 178 ? -14.209 2.326 27.843 1.00 96.56 178 GLU A C 1
ATOM 1446 O O . GLU A 1 178 ? -14.116 2.548 29.054 1.00 96.56 178 GLU A O 1
ATOM 1451 N N . VAL A 1 179 ? -15.031 1.394 27.356 1.00 97.12 179 VAL A N 1
ATOM 1452 C CA . VAL A 1 179 ? -15.807 0.473 28.197 1.00 97.12 179 VAL A CA 1
ATOM 1453 C C . VAL A 1 179 ? -14.885 -0.379 29.060 1.00 97.12 179 VAL A C 1
ATOM 1455 O O . VAL A 1 179 ? -15.085 -0.462 30.268 1.00 97.12 179 VAL A O 1
ATOM 1458 N N . SER A 1 180 ? -13.875 -0.999 28.453 1.00 96.44 180 SER A N 1
ATOM 1459 C CA . SER A 1 180 ? -12.968 -1.917 29.147 1.00 96.44 180 SER A CA 1
ATOM 1460 C C . SER A 1 180 ? -12.175 -1.206 30.247 1.00 96.44 180 SER A C 1
ATOM 1462 O O . SER A 1 180 ? -12.063 -1.728 31.354 1.00 96.44 180 SER A O 1
ATOM 1464 N N . GLU A 1 181 ? -11.683 0.005 29.979 1.00 96.88 181 GLU A N 1
ATOM 1465 C CA . GLU A 1 181 ? -10.999 0.850 30.965 1.00 96.88 181 GLU A CA 1
ATOM 1466 C C . GLU A 1 181 ? -11.934 1.291 32.096 1.00 96.88 181 GLU A C 1
ATOM 1468 O O . GLU A 1 181 ? -11.561 1.232 33.270 1.00 96.88 181 GLU A O 1
ATOM 1473 N N . SER A 1 182 ? -13.157 1.711 31.754 1.00 95.31 182 SER A N 1
ATOM 1474 C CA . SER A 1 182 ? -14.135 2.189 32.737 1.00 95.31 182 SER A CA 1
ATOM 1475 C C . SER A 1 182 ? -14.594 1.066 33.666 1.00 95.31 182 SER A C 1
ATOM 1477 O O . SER A 1 182 ? -14.607 1.256 34.880 1.00 95.31 182 SER A O 1
ATOM 1479 N N . VAL A 1 183 ? -14.916 -0.108 33.112 1.00 95.75 183 VAL A N 1
ATOM 1480 C CA . VAL A 1 183 ? -15.323 -1.294 33.882 1.00 95.75 183 VAL A CA 1
ATOM 1481 C C . VAL A 1 183 ? -14.186 -1.762 34.783 1.00 95.75 183 VAL A C 1
ATOM 1483 O O . VAL A 1 183 ? -14.394 -1.894 35.982 1.00 95.75 183 VAL A O 1
ATOM 1486 N N . LYS A 1 184 ? -12.963 -1.899 34.251 1.00 95.44 184 LYS A N 1
ATOM 1487 C CA . LYS A 1 184 ? -11.806 -2.329 35.048 1.00 95.44 184 LYS A CA 1
ATOM 1488 C C . LYS A 1 184 ? -11.562 -1.412 36.251 1.00 95.44 184 LYS A C 1
ATOM 1490 O O . LYS A 1 184 ? -11.387 -1.892 37.366 1.00 95.44 184 LYS A O 1
ATOM 1495 N N . ARG A 1 185 ? -11.584 -0.092 36.043 1.00 94.62 185 ARG A N 1
ATOM 1496 C CA . ARG A 1 185 ? -11.380 0.872 37.133 1.00 94.62 185 ARG A CA 1
ATOM 1497 C C . ARG A 1 185 ? -12.546 0.884 38.124 1.00 94.62 185 ARG A C 1
ATOM 1499 O O . ARG A 1 185 ? -12.324 1.086 39.314 1.00 94.62 185 ARG A O 1
ATOM 1506 N N . MET A 1 186 ? -13.780 0.682 37.656 1.00 93.12 186 MET A N 1
ATOM 1507 C CA . MET A 1 186 ? -14.929 0.517 38.550 1.00 93.12 186 MET A CA 1
ATOM 1508 C C . MET A 1 186 ? -14.779 -0.720 39.431 1.00 93.12 186 MET A C 1
ATOM 1510 O O . MET A 1 186 ? -15.009 -0.610 40.630 1.00 93.12 186 MET A O 1
ATOM 1514 N N . ASP A 1 187 ? -14.368 -1.854 38.867 1.00 91.50 187 ASP A N 1
ATOM 1515 C CA . ASP A 1 187 ? -14.183 -3.102 39.611 1.00 91.50 187 ASP A CA 1
ATOM 1516 C C . ASP A 1 187 ? -13.111 -2.940 40.705 1.00 91.50 187 ASP A C 1
ATOM 1518 O O . ASP A 1 187 ? -13.363 -3.277 41.862 1.00 91.50 187 ASP A O 1
ATOM 1522 N N . GLU A 1 188 ? -11.969 -2.314 40.384 1.00 91.81 188 GLU A N 1
ATOM 1523 C CA . GLU A 1 188 ? -10.902 -1.992 41.351 1.00 91.81 188 GLU A CA 1
ATOM 1524 C C . GLU A 1 188 ? -11.414 -1.114 42.512 1.00 91.81 188 GLU A C 1
ATOM 1526 O O . GLU A 1 188 ? -11.158 -1.392 43.687 1.00 91.81 188 GLU A O 1
ATOM 1531 N N . LEU A 1 189 ? -12.188 -0.066 42.209 1.00 90.94 189 LEU A N 1
ATOM 1532 C CA . LEU A 1 189 ? -12.768 0.803 43.236 1.00 90.94 189 LEU A CA 1
ATOM 1533 C C . LEU A 1 189 ? -13.858 0.092 44.050 1.00 90.94 189 LEU A C 1
ATOM 1535 O O . LEU A 1 189 ? -13.950 0.290 45.259 1.00 90.94 189 LEU A O 1
ATOM 1539 N N . LEU A 1 190 ? -14.676 -0.759 43.432 1.00 89.19 190 LEU A N 1
ATOM 1540 C CA . LEU A 1 190 ? -15.703 -1.527 44.138 1.00 89.19 190 LEU A CA 1
ATOM 1541 C C . LEU A 1 190 ? -15.096 -2.567 45.088 1.00 89.19 190 LEU A C 1
ATOM 1543 O O . LEU A 1 190 ? -15.657 -2.809 46.159 1.00 89.19 190 LEU A O 1
ATOM 1547 N N . GLU A 1 191 ? -13.951 -3.160 44.748 1.00 88.31 191 GLU A N 1
ATOM 1548 C CA . GLU A 1 191 ? -13.208 -4.027 45.667 1.00 88.31 191 GLU A CA 1
ATOM 1549 C C . GLU A 1 191 ? -12.695 -3.261 46.890 1.00 88.31 191 GLU A C 1
ATOM 1551 O O . GLU A 1 191 ? -12.887 -3.716 48.021 1.00 88.31 191 GLU A O 1
ATOM 1556 N N . ASN A 1 192 ? -12.120 -2.074 46.689 1.00 86.31 192 ASN A N 1
ATOM 1557 C CA . ASN A 1 192 ? -11.665 -1.214 47.785 1.00 86.31 192 ASN A CA 1
ATOM 1558 C C . ASN A 1 192 ? -12.840 -0.721 48.652 1.00 86.31 192 ASN A C 1
ATOM 1560 O O . ASN A 1 192 ? -12.712 -0.608 49.873 1.00 86.31 192 ASN A O 1
ATOM 1564 N N . TYR A 1 193 ? -14.014 -0.494 48.049 1.00 84.56 193 TYR A N 1
ATOM 1565 C CA . TYR A 1 193 ? -15.236 -0.131 48.773 1.00 84.56 193 TYR A CA 1
ATOM 1566 C C . TYR A 1 193 ? -15.663 -1.248 49.728 1.00 84.56 193 TYR A C 1
ATOM 1568 O O . TYR A 1 193 ? -15.931 -0.991 50.900 1.00 84.56 193 TYR A O 1
ATOM 1576 N N . LYS A 1 194 ? -15.663 -2.504 49.256 1.00 84.62 194 LYS A N 1
ATOM 1577 C CA . LYS A 1 194 ? -15.986 -3.682 50.084 1.00 84.62 194 LYS A CA 1
ATOM 1578 C C . LYS A 1 194 ? -15.026 -3.853 51.264 1.00 84.62 194 LYS A C 1
ATOM 1580 O O . LYS A 1 194 ? -15.440 -4.347 52.308 1.00 84.62 194 LYS A O 1
ATOM 1585 N N . ARG A 1 195 ? -13.763 -3.438 51.113 1.00 86.12 195 ARG A N 1
ATOM 1586 C CA . ARG A 1 195 ? -12.746 -3.447 52.181 1.00 86.12 195 ARG A CA 1
ATOM 1587 C C . ARG A 1 195 ? -12.861 -2.263 53.150 1.00 86.12 195 ARG A C 1
ATOM 1589 O O . ARG A 1 195 ? -12.122 -2.226 54.123 1.00 86.12 195 ARG A O 1
ATOM 1596 N N . GLN A 1 196 ? -13.790 -1.329 52.914 1.00 81.00 196 GLN A N 1
ATOM 1597 C CA . GLN A 1 196 ? -13.929 -0.061 53.648 1.00 81.00 196 GLN A CA 1
ATOM 1598 C C . GLN A 1 196 ? -12.690 0.851 53.549 1.00 81.00 196 GLN A C 1
ATOM 1600 O O . GLN A 1 196 ? -12.475 1.717 54.392 1.00 81.00 196 GLN A O 1
ATOM 1605 N N . GLU A 1 197 ? -11.895 0.695 52.488 1.00 82.19 197 GLU A N 1
ATOM 1606 C CA . GLU A 1 197 ? -10.636 1.421 52.260 1.00 82.19 197 GLU A CA 1
ATOM 1607 C C . GLU A 1 197 ? -10.799 2.582 51.259 1.00 82.19 197 GLU A C 1
ATOM 1609 O O . GLU A 1 197 ? -9.813 3.159 50.801 1.00 82.19 197 GLU A O 1
ATOM 1614 N N . LEU A 1 198 ? -12.037 2.943 50.888 1.00 82.00 198 LEU A N 1
ATOM 1615 C CA . LEU A 1 198 ? -12.273 3.954 49.856 1.00 82.00 198 LEU A CA 1
ATOM 1616 C C . LEU A 1 198 ? -12.087 5.388 50.368 1.00 82.00 198 LEU A C 1
ATOM 1618 O O . LEU A 1 198 ? -12.737 5.812 51.326 1.00 82.00 198 LEU A O 1
ATOM 1622 N N . SER A 1 199 ? -11.273 6.177 49.665 1.00 86.81 199 SER A N 1
ATOM 1623 C CA . SER A 1 199 ? -11.141 7.610 49.934 1.00 86.81 199 SER A CA 1
ATOM 1624 C C . SER A 1 199 ? -12.330 8.413 49.377 1.00 86.81 199 SER A C 1
ATOM 1626 O O . SER A 1 199 ? -13.041 7.968 48.475 1.00 86.81 199 SER A O 1
ATOM 1628 N N . LYS A 1 200 ? -12.532 9.651 49.855 1.00 84.75 200 LYS A N 1
ATOM 1629 C CA . LYS A 1 200 ? -13.555 10.562 49.295 1.00 84.75 200 LYS A CA 1
ATOM 1630 C C . LYS A 1 200 ? -13.323 10.875 47.809 1.00 84.75 200 LYS A C 1
ATOM 1632 O O . LYS A 1 200 ? -14.279 10.952 47.047 1.00 84.75 200 LYS A O 1
ATOM 1637 N N . SER A 1 201 ? -12.063 11.011 47.390 1.00 88.88 201 SER A N 1
ATOM 1638 C CA . SER A 1 201 ? -11.712 11.261 45.984 1.00 88.88 201 SER A CA 1
ATOM 1639 C C . SER A 1 201 ? -12.052 10.063 45.088 1.00 88.88 201 SER A C 1
ATOM 1641 O O . SER A 1 201 ? -12.525 10.228 43.960 1.00 88.88 201 SER A O 1
ATOM 1643 N N . ASP A 1 202 ? -11.894 8.848 45.610 1.00 89.31 202 ASP A N 1
ATOM 1644 C CA . ASP A 1 202 ? -12.277 7.624 44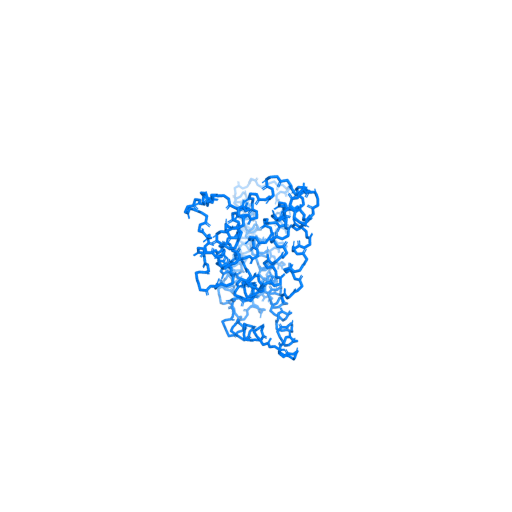.909 1.00 89.31 202 ASP A CA 1
ATOM 1645 C C . ASP A 1 202 ? -13.799 7.466 44.813 1.00 89.31 202 ASP A C 1
ATOM 1647 O O . ASP A 1 202 ? -14.293 6.961 43.806 1.00 89.31 202 ASP A O 1
ATOM 1651 N N . GLN A 1 203 ? -14.561 7.952 45.801 1.00 86.81 203 GLN A N 1
ATOM 1652 C CA . GLN A 1 203 ? -16.029 7.976 45.731 1.00 86.81 203 GLN A CA 1
ATOM 1653 C C . GLN A 1 203 ? -16.523 8.886 44.596 1.00 86.81 203 GLN A C 1
ATOM 1655 O O . GLN A 1 203 ? -17.386 8.483 43.816 1.00 86.81 203 GLN A O 1
ATOM 1660 N N . GLU A 1 204 ? -15.950 10.085 44.455 1.00 89.88 204 GLU A N 1
ATOM 1661 C CA . GLU A 1 204 ? -16.259 11.004 43.346 1.00 89.88 204 GLU A CA 1
ATOM 1662 C C . GLU A 1 204 ? -15.856 10.411 41.986 1.00 89.88 204 GLU A C 1
ATOM 1664 O O . GLU A 1 204 ? -16.600 10.495 41.000 1.00 89.88 204 GLU A O 1
ATOM 1669 N N . THR A 1 205 ? -14.700 9.743 41.938 1.00 91.88 205 THR A N 1
ATOM 1670 C CA . THR A 1 205 ? -14.228 9.030 40.743 1.00 91.88 205 THR A CA 1
ATOM 1671 C C . THR A 1 205 ? -15.189 7.904 40.358 1.00 91.88 205 THR A C 1
ATOM 1673 O O . THR A 1 205 ? -15.554 7.780 39.188 1.00 91.88 205 THR A O 1
ATOM 1676 N N . LEU A 1 206 ? -15.651 7.112 41.328 1.00 90.94 206 LEU A N 1
ATOM 1677 C CA . LEU A 1 206 ? -16.600 6.022 41.112 1.00 90.94 206 LEU A CA 1
ATOM 1678 C C . LEU A 1 206 ? -17.948 6.537 40.586 1.00 90.94 206 LEU A C 1
ATOM 1680 O O . LEU A 1 206 ? -18.486 5.972 39.635 1.00 90.94 206 LEU A O 1
ATOM 1684 N N . GLN A 1 207 ? -18.470 7.637 41.139 1.00 90.12 207 GLN A N 1
ATOM 1685 C CA . GLN A 1 207 ? -19.689 8.274 40.622 1.00 90.12 207 GLN A CA 1
ATOM 1686 C C . GLN A 1 207 ? -19.515 8.770 39.180 1.00 90.12 207 GLN A C 1
ATOM 1688 O O . GLN A 1 207 ? -20.406 8.593 38.347 1.00 90.12 207 GLN A O 1
ATOM 1693 N N . THR A 1 208 ? -18.354 9.345 38.860 1.00 93.56 208 THR A N 1
ATOM 1694 C CA . THR A 1 208 ? -18.037 9.801 37.499 1.00 93.56 208 THR A CA 1
ATOM 1695 C C . THR A 1 208 ? -17.987 8.629 36.513 1.00 93.56 208 THR A C 1
ATOM 1697 O O . THR A 1 208 ? -18.543 8.713 35.416 1.00 93.56 208 THR A O 1
ATOM 1700 N N . LEU A 1 209 ? -17.365 7.512 36.904 1.00 93.75 209 LEU A N 1
ATOM 1701 C CA . LEU A 1 209 ? -17.310 6.293 36.092 1.00 93.75 209 LEU A CA 1
ATOM 1702 C C . LEU A 1 209 ? -18.697 5.676 35.887 1.00 93.75 209 LEU A C 1
ATOM 1704 O O . LEU A 1 209 ? -19.004 5.242 34.780 1.00 93.75 209 LEU A O 1
ATOM 1708 N N . LEU A 1 210 ? -19.563 5.708 36.903 1.00 91.94 210 LEU A N 1
ATOM 1709 C CA . LEU A 1 210 ? -20.943 5.240 36.788 1.00 91.94 210 LEU A CA 1
ATOM 1710 C C . LEU A 1 210 ? -21.714 6.025 35.719 1.00 91.94 210 LEU A C 1
ATOM 1712 O O . LEU A 1 210 ? -22.265 5.431 34.793 1.00 91.94 210 LEU A O 1
ATOM 1716 N N . GLN A 1 211 ? -21.690 7.360 35.798 1.00 93.31 211 GLN A N 1
ATOM 1717 C CA . GLN A 1 211 ? -22.338 8.221 34.803 1.00 93.31 211 GLN A CA 1
ATOM 1718 C C . GLN A 1 211 ? -21.774 7.992 33.396 1.00 93.31 211 GLN A C 1
ATOM 1720 O O . GLN A 1 211 ? -22.503 8.067 32.404 1.00 93.31 211 GLN A O 1
ATOM 1725 N N . ARG A 1 212 ? -20.469 7.710 33.289 1.00 94.75 212 ARG A N 1
ATOM 1726 C CA . ARG A 1 212 ? -19.821 7.371 32.018 1.00 94.75 212 ARG A CA 1
ATOM 1727 C C . ARG A 1 212 ? -20.339 6.041 31.467 1.00 94.75 212 ARG A C 1
ATOM 1729 O O . ARG A 1 212 ? -20.778 6.000 30.321 1.00 94.75 212 ARG A O 1
ATOM 1736 N N . CYS A 1 213 ? -20.373 4.988 32.280 1.00 94.56 213 CYS A N 1
ATOM 1737 C CA . CYS A 1 213 ? -20.919 3.677 31.923 1.00 94.56 213 CYS A CA 1
ATOM 1738 C C . CYS A 1 213 ? -22.395 3.748 31.497 1.00 94.56 213 CYS A C 1
ATOM 1740 O O . CYS A 1 213 ? -22.778 3.140 30.496 1.00 94.56 213 CYS A O 1
ATOM 1742 N N . GLU A 1 214 ? -23.219 4.546 32.180 1.00 93.44 214 GLU A N 1
ATOM 1743 C CA . GLU A 1 214 ? -24.615 4.776 31.786 1.00 93.44 214 GLU A CA 1
ATOM 1744 C C . GLU A 1 214 ? -24.736 5.436 30.403 1.00 93.44 214 GLU A C 1
ATOM 1746 O O . GLU A 1 214 ? -25.593 5.043 29.609 1.00 93.44 214 GLU A O 1
ATOM 1751 N N . LYS A 1 215 ? -23.843 6.379 30.070 1.00 95.00 215 LYS A N 1
ATOM 1752 C CA . LYS A 1 215 ? -23.783 7.018 28.742 1.00 95.00 215 LYS A CA 1
ATOM 1753 C C . LYS A 1 215 ? -23.232 6.098 27.649 1.00 95.00 215 LYS A C 1
ATOM 1755 O O . LYS A 1 215 ? -23.599 6.265 26.486 1.00 95.00 215 LYS A O 1
ATOM 1760 N N . LEU A 1 216 ? -22.391 5.122 27.992 1.00 95.00 216 LEU A N 1
ATOM 1761 C CA . LEU A 1 216 ? -21.826 4.169 27.030 1.00 95.00 216 LEU A CA 1
ATOM 1762 C C . LEU A 1 216 ? -22.860 3.148 26.533 1.00 95.00 216 LEU A C 1
ATOM 1764 O O . LEU A 1 216 ? -22.806 2.752 25.372 1.00 95.00 216 LEU A O 1
ATOM 1768 N N . ARG A 1 217 ? -23.856 2.772 27.347 1.00 94.62 217 ARG A N 1
ATOM 1769 C CA . ARG A 1 217 ? -24.921 1.833 26.936 1.00 94.62 217 ARG A CA 1
ATOM 1770 C C . ARG A 1 217 ? -25.684 2.246 25.664 1.00 94.62 217 ARG A C 1
ATOM 1772 O O . ARG A 1 217 ? -25.753 1.426 24.747 1.00 94.62 217 ARG A O 1
ATOM 1779 N N . PRO A 1 218 ? -26.254 3.465 25.550 1.00 95.75 218 PRO A N 1
ATOM 1780 C CA . PRO A 1 218 ? -26.949 3.878 24.330 1.00 95.75 218 PRO A CA 1
ATOM 1781 C C . PRO A 1 218 ? -26.005 4.026 23.129 1.00 95.75 218 PRO A C 1
ATOM 1783 O O . PRO A 1 218 ? -26.443 3.836 21.995 1.00 95.75 218 PRO A O 1
ATOM 1786 N N . LEU A 1 219 ? -24.719 4.329 23.351 1.00 95.81 219 LEU A N 1
ATOM 1787 C CA . LEU A 1 219 ? -23.718 4.354 22.281 1.00 95.81 219 LEU A CA 1
ATOM 1788 C C . LEU A 1 219 ? -23.450 2.946 21.743 1.00 95.81 219 LEU A C 1
ATOM 1790 O O . LEU A 1 219 ? -23.519 2.749 20.535 1.00 95.81 219 LEU A O 1
ATOM 1794 N N . LEU A 1 220 ? -23.233 1.963 22.620 1.00 96.56 220 LEU A N 1
ATOM 1795 C CA . LEU A 1 220 ? -23.057 0.560 22.234 1.00 96.56 220 LEU A CA 1
ATOM 1796 C C . LEU A 1 220 ? -24.288 0.005 21.513 1.00 96.56 220 LEU A C 1
ATOM 1798 O O . LEU A 1 220 ? -24.145 -0.695 20.520 1.00 96.56 220 LEU A O 1
ATOM 1802 N N . PHE A 1 221 ? -25.497 0.350 21.965 1.00 95.81 221 PHE A N 1
ATOM 1803 C CA . PHE A 1 221 ? -26.728 -0.059 21.282 1.00 95.81 221 PHE A CA 1
ATOM 1804 C C . PHE A 1 221 ? -26.817 0.512 19.861 1.00 95.81 221 PHE A C 1
ATOM 1806 O O . PHE A 1 221 ? -27.174 -0.199 18.920 1.00 95.81 221 PHE A O 1
ATOM 1813 N N . ARG A 1 222 ? -26.458 1.791 19.690 1.00 95.62 222 ARG A N 1
ATOM 1814 C CA . ARG A 1 222 ? -26.398 2.417 18.367 1.00 95.62 222 ARG A CA 1
ATOM 1815 C C . ARG A 1 222 ? -25.344 1.748 17.486 1.00 95.62 222 ARG A C 1
ATOM 1817 O O . ARG A 1 222 ? -25.660 1.399 16.359 1.00 95.62 222 ARG A O 1
ATOM 1824 N N . LEU A 1 223 ? -24.141 1.510 18.017 1.00 95.31 223 LEU A N 1
ATOM 1825 C CA . LEU A 1 223 ? -23.068 0.817 17.298 1.00 95.31 223 LEU A CA 1
ATOM 1826 C C . LEU A 1 223 ? -23.496 -0.588 16.855 1.00 95.31 223 LEU A C 1
ATOM 1828 O O . LEU A 1 223 ? -23.269 -0.946 15.705 1.00 95.31 223 LEU A O 1
ATOM 1832 N N . ALA A 1 224 ? -24.162 -1.354 17.723 1.00 95.25 224 ALA A N 1
ATOM 1833 C CA . ALA A 1 224 ? -24.705 -2.668 17.381 1.00 95.25 224 ALA A CA 1
ATOM 1834 C C . ALA A 1 224 ? -25.759 -2.572 16.266 1.00 95.25 224 ALA A C 1
ATOM 1836 O O . ALA A 1 224 ? -25.728 -3.349 15.323 1.00 95.25 224 ALA A O 1
ATOM 1837 N N . SER A 1 225 ? -26.650 -1.577 16.332 1.00 94.44 225 SER A N 1
ATOM 1838 C CA . SER A 1 225 ? -27.689 -1.362 15.310 1.00 94.44 225 SER A CA 1
ATOM 1839 C C . SER A 1 225 ? -27.116 -0.948 13.948 1.00 94.44 225 SER A C 1
ATOM 1841 O O . SER A 1 225 ? -27.706 -1.243 12.914 1.00 94.44 225 SER A O 1
ATOM 1843 N N . GLU A 1 226 ? -25.983 -0.241 13.941 1.00 92.75 226 GLU A N 1
ATOM 1844 C CA . GLU A 1 226 ? -25.267 0.177 12.728 1.00 92.75 226 GLU A CA 1
ATOM 1845 C C . GLU A 1 226 ? -24.378 -0.939 12.145 1.00 92.75 226 GLU A C 1
ATOM 1847 O O . GLU A 1 226 ? -23.955 -0.835 10.995 1.00 92.75 226 GLU A O 1
ATOM 1852 N N . THR A 1 227 ? -24.101 -1.996 12.917 1.00 93.06 227 THR A N 1
ATOM 1853 C CA . THR A 1 227 ? -23.224 -3.115 12.541 1.00 93.06 227 THR A CA 1
ATOM 1854 C C . THR A 1 227 ? -24.070 -4.305 12.090 1.00 93.06 227 THR A C 1
ATOM 1856 O O . THR A 1 227 ? -24.408 -5.176 12.885 1.00 93.06 227 THR A O 1
ATOM 1859 N N . VAL A 1 228 ? -24.450 -4.316 10.810 1.00 87.75 228 VAL A N 1
ATOM 1860 C CA . VAL A 1 228 ? -25.321 -5.354 10.214 1.00 87.75 228 VAL A CA 1
ATOM 1861 C C . VAL A 1 228 ? -24.580 -6.319 9.287 1.00 87.75 228 VAL A C 1
ATOM 1863 O O . VAL A 1 228 ? -25.144 -7.322 8.868 1.00 87.75 228 VAL A O 1
ATOM 1866 N N . ASP A 1 229 ? -23.342 -5.990 8.929 1.00 88.88 229 ASP A N 1
ATOM 1867 C CA . ASP A 1 229 ? -22.535 -6.647 7.901 1.00 88.88 229 ASP A CA 1
ATOM 1868 C C . ASP A 1 229 ? -21.291 -7.367 8.456 1.00 88.88 229 ASP A C 1
ATOM 1870 O O . ASP A 1 229 ? -20.485 -7.874 7.678 1.00 88.88 229 ASP A O 1
ATOM 1874 N N . ASP A 1 230 ? -21.124 -7.405 9.782 1.00 93.31 230 ASP A N 1
ATOM 1875 C CA . ASP A 1 230 ? -19.942 -7.937 10.473 1.00 93.31 230 ASP A CA 1
ATOM 1876 C C . ASP A 1 230 ? -20.363 -8.574 11.817 1.00 93.31 230 ASP A C 1
ATOM 1878 O O . ASP A 1 230 ? -20.552 -7.886 12.826 1.00 93.31 230 ASP A O 1
ATOM 1882 N N . ASP A 1 231 ? -20.571 -9.896 11.811 1.00 95.12 231 ASP A N 1
ATOM 1883 C CA . ASP A 1 231 ? -21.052 -10.654 12.975 1.00 95.12 231 ASP A CA 1
ATOM 1884 C C . ASP A 1 231 ? -20.015 -10.687 14.109 1.00 95.12 231 ASP A C 1
ATOM 1886 O O . ASP A 1 231 ? -20.379 -10.622 15.288 1.00 95.12 231 ASP A O 1
ATOM 1890 N N . GLU A 1 232 ? -18.718 -10.742 13.783 1.00 95.50 232 GLU A N 1
ATOM 1891 C CA . GLU A 1 232 ? -17.657 -10.690 14.789 1.00 95.50 232 GLU A CA 1
ATOM 1892 C C . GLU A 1 232 ? -17.634 -9.334 15.503 1.00 95.50 232 GLU A C 1
ATOM 1894 O O . GLU A 1 232 ? -17.582 -9.268 16.735 1.00 95.50 232 GLU A O 1
ATOM 1899 N N . ALA A 1 233 ? -17.743 -8.238 14.751 1.00 95.69 233 ALA A N 1
ATOM 1900 C CA . ALA A 1 233 ? -17.858 -6.897 15.309 1.00 95.69 233 ALA A CA 1
ATOM 1901 C C . ALA A 1 233 ? -19.084 -6.732 16.202 1.00 95.69 233 ALA A C 1
ATOM 1903 O O . ALA A 1 233 ? -19.001 -6.108 17.264 1.00 95.69 233 ALA A O 1
ATOM 1904 N N . LEU A 1 234 ? -20.223 -7.273 15.768 1.00 96.75 234 LEU A N 1
ATOM 1905 C CA . LEU A 1 234 ? -21.451 -7.240 16.543 1.00 96.75 234 LEU A CA 1
ATOM 1906 C C . LEU A 1 234 ? -21.268 -7.988 17.870 1.00 96.75 234 LEU A C 1
ATOM 1908 O O . LEU A 1 234 ? -21.624 -7.454 18.923 1.00 96.75 234 LEU A O 1
ATOM 1912 N N . ALA A 1 235 ? -20.645 -9.168 17.845 1.00 97.06 235 ALA A N 1
ATOM 1913 C CA . ALA A 1 235 ? -20.338 -9.938 19.048 1.00 97.06 235 ALA A CA 1
ATOM 1914 C C . ALA A 1 235 ? -19.430 -9.166 20.027 1.00 97.06 235 ALA A C 1
ATOM 1916 O O . ALA A 1 235 ? -19.716 -9.135 21.226 1.00 97.06 235 ALA A O 1
ATOM 1917 N N . GLU A 1 236 ? -18.388 -8.483 19.537 1.00 97.25 236 GLU A N 1
ATOM 1918 C CA . GLU A 1 236 ? -17.517 -7.629 20.364 1.00 97.25 236 GLU A CA 1
ATOM 1919 C C . GLU A 1 236 ? -18.304 -6.501 21.060 1.00 97.25 236 GLU A C 1
ATOM 1921 O O . GLU A 1 236 ? -18.113 -6.236 22.253 1.00 97.25 236 GLU A O 1
ATOM 1926 N N . ILE A 1 237 ? -19.211 -5.840 20.331 1.00 97.69 237 ILE A N 1
ATOM 1927 C CA . ILE A 1 237 ? -20.041 -4.746 20.859 1.00 97.69 237 ILE A CA 1
ATOM 1928 C C . ILE A 1 237 ? -21.009 -5.264 21.930 1.00 97.69 237 ILE A C 1
ATOM 1930 O O . ILE A 1 237 ? -21.159 -4.633 22.982 1.00 97.69 237 ILE A O 1
ATOM 1934 N N . LEU A 1 238 ? -21.658 -6.405 21.684 1.00 96.69 238 LEU A N 1
ATOM 1935 C CA . LEU A 1 238 ? -22.577 -7.025 22.641 1.00 96.69 238 LEU A CA 1
ATOM 1936 C C . LEU A 1 238 ? -21.841 -7.454 23.913 1.00 96.69 238 LEU A C 1
ATOM 1938 O O . LEU A 1 238 ? -22.277 -7.114 25.011 1.00 96.69 238 LEU A O 1
ATOM 1942 N N . GLN A 1 239 ? -20.663 -8.069 23.780 1.00 97.25 239 GLN A N 1
ATOM 1943 C CA . GLN A 1 239 ? -19.831 -8.429 24.927 1.00 97.25 239 GLN A CA 1
ATOM 1944 C C . GLN A 1 239 ? -19.421 -7.196 25.750 1.00 97.25 239 GLN A C 1
ATOM 1946 O O . GLN A 1 239 ? -19.401 -7.239 26.983 1.00 97.25 239 GLN A O 1
ATOM 1951 N N . ALA A 1 240 ? -19.095 -6.078 25.096 1.00 97.56 240 ALA A N 1
ATOM 1952 C CA . ALA A 1 240 ? -18.823 -4.822 25.789 1.00 97.56 240 ALA A CA 1
ATOM 1953 C C . ALA A 1 240 ? -20.068 -4.297 26.533 1.00 97.56 240 ALA A C 1
ATOM 1955 O O . ALA A 1 240 ? -19.952 -3.819 27.663 1.00 97.56 240 ALA A O 1
ATOM 1956 N N . ASN A 1 241 ? -21.264 -4.428 25.950 1.00 97.00 241 ASN A N 1
ATOM 1957 C CA . ASN A 1 241 ? -22.522 -4.040 26.597 1.00 97.00 241 ASN A CA 1
ATOM 1958 C C . ASN A 1 241 ? -22.814 -4.872 27.853 1.00 97.00 241 ASN A C 1
ATOM 1960 O O . ASN A 1 241 ? -23.184 -4.314 28.891 1.00 97.00 241 ASN A O 1
ATOM 1964 N N . ASP A 1 242 ? -22.583 -6.182 27.780 1.00 96.81 242 ASP A N 1
ATOM 1965 C CA . ASP A 1 242 ? -22.759 -7.095 28.909 1.00 96.81 242 ASP A CA 1
ATOM 1966 C C . ASP A 1 242 ? -21.830 -6.726 30.068 1.00 96.81 242 ASP A C 1
ATOM 1968 O O . ASP A 1 242 ? -22.285 -6.626 31.209 1.00 96.81 242 ASP A O 1
ATOM 1972 N N . LYS A 1 243 ? -20.558 -6.407 29.779 1.00 96.06 243 LYS A N 1
ATOM 1973 C CA . LYS A 1 243 ? -19.591 -5.929 30.786 1.00 96.06 243 LYS A CA 1
ATOM 1974 C C . LYS A 1 243 ? -20.068 -4.657 31.489 1.00 96.06 243 LYS A C 1
ATOM 1976 O O . LYS A 1 243 ? -20.039 -4.589 32.715 1.00 96.06 243 LYS A O 1
ATOM 1981 N N . VAL A 1 244 ? -20.553 -3.662 30.738 1.00 95.88 244 VAL A N 1
ATOM 1982 C CA . VAL A 1 244 ? -21.107 -2.426 31.328 1.00 95.88 244 VAL A CA 1
ATOM 1983 C C . VAL A 1 244 ? -22.322 -2.737 32.201 1.00 95.88 244 VAL A C 1
ATOM 1985 O O . VAL A 1 244 ? -22.449 -2.217 33.309 1.00 95.88 244 VAL A O 1
ATOM 1988 N N . THR A 1 245 ? -23.223 -3.590 31.716 1.00 94.69 245 THR A N 1
ATOM 1989 C CA . THR A 1 245 ? -24.435 -3.971 32.448 1.00 94.69 245 THR A CA 1
ATOM 1990 C C . THR A 1 245 ? -24.094 -4.700 33.748 1.00 94.69 245 THR A C 1
ATOM 1992 O O . THR A 1 245 ? -24.681 -4.393 34.788 1.00 94.69 245 THR A O 1
ATOM 1995 N N . GLN A 1 246 ? -23.114 -5.602 33.711 1.00 94.44 246 GLN A N 1
ATOM 1996 C CA . GLN A 1 246 ? -22.611 -6.312 34.880 1.00 94.44 246 GLN A CA 1
ATOM 1997 C C . GLN A 1 246 ? -21.986 -5.350 35.898 1.00 94.44 246 GLN A C 1
ATOM 1999 O O . GLN A 1 246 ? -22.371 -5.390 37.065 1.00 94.44 246 GLN A O 1
ATOM 2004 N N . ALA A 1 247 ? -21.093 -4.453 35.470 1.00 92.94 247 ALA A N 1
ATOM 2005 C CA . ALA A 1 247 ? -20.425 -3.491 36.352 1.00 92.94 247 ALA A CA 1
ATOM 2006 C C . ALA A 1 247 ? -21.422 -2.552 37.058 1.00 92.94 247 ALA A C 1
ATOM 2008 O O . ALA A 1 247 ? -21.350 -2.339 38.270 1.00 92.94 247 ALA A O 1
ATOM 2009 N N . LEU A 1 248 ? -22.421 -2.042 36.327 1.00 92.75 248 LEU A N 1
ATOM 2010 C CA . LEU A 1 248 ? -23.501 -1.233 36.907 1.00 92.75 248 LEU A CA 1
ATOM 2011 C C . LEU A 1 248 ? -24.351 -2.038 37.903 1.00 92.75 248 LEU A C 1
ATOM 2013 O O . LEU A 1 248 ? -24.780 -1.505 38.928 1.00 92.75 248 LEU A O 1
ATOM 2017 N N . GLY A 1 249 ? -24.596 -3.320 37.618 1.00 91.88 249 GLY A N 1
ATOM 2018 C CA . GLY A 1 249 ? -25.288 -4.231 38.528 1.00 91.88 249 GLY A CA 1
ATOM 2019 C C . GLY A 1 249 ? -24.515 -4.464 39.828 1.00 91.88 249 GLY A C 1
ATOM 2020 O O . GLY A 1 249 ? -25.098 -4.367 40.908 1.00 91.88 249 GLY A O 1
ATOM 2021 N N . GLN A 1 250 ? -23.204 -4.700 39.737 1.00 89.81 250 GLN A N 1
ATOM 2022 C CA . GLN A 1 250 ? -22.334 -4.878 40.901 1.00 89.81 250 GLN A CA 1
ATOM 2023 C C . GLN A 1 250 ? -22.290 -3.625 41.776 1.00 89.81 250 GLN A C 1
ATOM 2025 O O . GLN A 1 250 ? -22.440 -3.732 42.991 1.00 89.81 250 GLN A O 1
ATOM 2030 N N . TYR A 1 251 ? -22.167 -2.437 41.174 1.00 88.81 251 TYR A N 1
ATOM 2031 C CA . TYR A 1 251 ? -22.234 -1.178 41.916 1.00 88.81 251 TYR A CA 1
ATOM 2032 C C . TYR A 1 251 ? -23.528 -1.072 42.732 1.00 88.81 251 TYR A C 1
ATOM 2034 O O . TYR A 1 251 ? -23.486 -0.792 43.929 1.00 88.81 251 TYR A O 1
ATOM 2042 N N . ARG A 1 252 ? -24.683 -1.353 42.109 1.00 88.06 252 ARG A N 1
ATOM 2043 C CA . ARG A 1 252 ? -25.982 -1.298 42.798 1.00 88.06 252 ARG A CA 1
ATOM 2044 C C . ARG A 1 252 ? -26.049 -2.266 43.973 1.00 88.06 252 ARG A C 1
ATOM 2046 O O . ARG A 1 252 ? -26.570 -1.889 45.011 1.00 88.06 252 ARG A O 1
ATOM 2053 N N . GLN A 1 253 ? -25.519 -3.479 43.831 1.00 86.12 253 GLN A N 1
ATOM 2054 C CA . GLN A 1 253 ? -25.499 -4.456 44.923 1.00 86.12 253 GLN A CA 1
ATOM 2055 C C . GLN A 1 253 ? -24.616 -4.003 46.089 1.00 86.12 253 GLN A C 1
ATOM 2057 O O . GLN A 1 253 ? -25.012 -4.140 47.240 1.00 86.12 253 GLN A O 1
ATOM 2062 N N . VAL A 1 254 ? -23.435 -3.459 45.795 1.00 82.31 254 VAL A N 1
ATOM 2063 C CA . VAL A 1 254 ? -22.436 -3.084 46.807 1.00 82.31 254 VAL A CA 1
ATOM 2064 C C . VAL A 1 254 ? -22.815 -1.807 47.555 1.00 82.31 254 VAL A C 1
ATOM 2066 O O . VAL A 1 254 ? -22.518 -1.697 48.736 1.00 82.31 254 VAL A O 1
ATOM 2069 N N . VAL A 1 255 ? -23.459 -0.849 46.884 1.00 75.00 255 VAL A N 1
ATOM 2070 C CA . VAL A 1 255 ? -23.832 0.446 47.481 1.00 75.00 255 VAL A CA 1
ATOM 2071 C C . VAL A 1 255 ? -25.232 0.426 48.108 1.00 75.00 255 VAL A C 1
ATOM 2073 O O . VAL A 1 255 ? -25.504 1.230 48.993 1.00 75.00 255 VAL A O 1
ATOM 2076 N N . ALA A 1 256 ? -26.125 -0.473 47.674 1.00 64.12 256 ALA A N 1
ATOM 2077 C CA . ALA A 1 256 ? -27.434 -0.664 48.308 1.00 64.12 256 ALA A CA 1
ATOM 2078 C C . ALA A 1 256 ? -27.424 -1.665 49.483 1.00 64.12 256 ALA A C 1
ATOM 2080 O O . ALA A 1 256 ? -28.463 -1.817 50.127 1.00 64.12 256 ALA A O 1
ATOM 2081 N N . SER A 1 257 ? -26.299 -2.351 49.728 1.00 54.81 257 SER A N 1
ATOM 2082 C CA . SER A 1 257 ? -26.062 -3.181 50.925 1.00 54.81 257 SER A CA 1
ATOM 2083 C C . SER A 1 257 ? -25.460 -2.346 52.049 1.00 54.81 257 SER A C 1
ATOM 2085 O O . SER A 1 257 ? -25.806 -2.623 53.216 1.00 54.81 257 SER A O 1
#